Protein AF-A0A383WHG6-F1 (afdb_monomer_lite)

Structure (mmCIF, N/CA/C/O backbone):
data_AF-A0A383WHG6-F1
#
_entry.id   AF-A0A383WHG6-F1
#
loop_
_atom_site.group_PDB
_atom_site.id
_atom_site.type_symbol
_atom_site.label_atom_id
_atom_site.label_alt_id
_atom_site.label_comp_id
_atom_site.label_asym_id
_atom_site.label_entity_id
_atom_site.label_seq_id
_atom_site.pdbx_PDB_ins_code
_atom_site.Cartn_x
_atom_site.Cartn_y
_atom_site.Cartn_z
_atom_site.occupancy
_atom_site.B_iso_or_equiv
_atom_site.auth_seq_id
_atom_site.auth_comp_id
_atom_site.auth_asym_id
_atom_site.auth_atom_id
_atom_site.pdbx_PDB_model_num
ATOM 1 N N . MET A 1 1 ? 22.864 -18.211 -30.553 1.00 40.81 1 MET A N 1
ATOM 2 C CA . MET A 1 1 ? 22.427 -16.823 -30.841 1.00 40.81 1 MET A CA 1
ATOM 3 C C . MET A 1 1 ? 20.939 -16.718 -30.510 1.00 40.81 1 MET A C 1
ATOM 5 O O . MET A 1 1 ? 20.230 -17.619 -30.922 1.00 40.81 1 MET A O 1
ATOM 9 N N . GLY A 1 2 ? 20.463 -15.716 -29.747 1.00 45.69 2 GLY A N 1
ATOM 10 C CA . GLY A 1 2 ? 19.002 -15.517 -29.584 1.00 45.69 2 GLY A CA 1
ATOM 11 C C . GLY A 1 2 ? 18.430 -15.001 -28.248 1.00 45.69 2 GLY A C 1
ATOM 12 O O . GLY A 1 2 ? 17.308 -15.367 -27.928 1.00 45.69 2 GLY A O 1
ATOM 13 N N . LYS A 1 3 ? 19.133 -14.184 -27.441 1.00 42.97 3 LYS A N 1
ATOM 14 C CA . LYS A 1 3 ? 18.565 -13.632 -26.176 1.00 42.97 3 LYS A CA 1
ATOM 15 C C . LYS A 1 3 ? 18.705 -12.110 -25.971 1.00 42.97 3 LYS A C 1
ATOM 17 O O . LYS A 1 3 ? 18.475 -11.627 -24.871 1.00 42.97 3 LYS A O 1
ATOM 22 N N . ARG A 1 4 ? 19.066 -11.327 -26.998 1.00 44.50 4 ARG A N 1
ATOM 23 C CA . ARG A 1 4 ? 19.271 -9.859 -26.868 1.00 44.50 4 ARG A CA 1
ATOM 24 C C . ARG A 1 4 ? 18.114 -8.987 -27.389 1.00 44.50 4 ARG A C 1
ATOM 26 O O . ARG A 1 4 ? 18.193 -7.770 -27.307 1.00 44.50 4 ARG A O 1
ATOM 33 N N . THR A 1 5 ? 17.038 -9.577 -27.905 1.00 51.50 5 THR A N 1
ATOM 34 C CA . THR A 1 5 ? 16.023 -8.861 -28.700 1.00 51.50 5 THR A CA 1
ATOM 35 C C . THR A 1 5 ? 14.920 -8.176 -27.884 1.00 51.50 5 THR A C 1
ATOM 37 O O . THR A 1 5 ? 14.501 -7.086 -28.256 1.00 51.50 5 THR A O 1
ATOM 40 N N . ALA A 1 6 ? 14.489 -8.729 -26.745 1.00 44.78 6 ALA A N 1
ATOM 41 C CA . ALA A 1 6 ? 13.372 -8.158 -25.976 1.00 44.78 6 ALA A CA 1
ATOM 42 C C . ALA A 1 6 ? 13.749 -6.882 -25.194 1.00 44.78 6 ALA A C 1
ATOM 44 O O . ALA A 1 6 ? 12.987 -5.919 -25.173 1.00 44.78 6 ALA A O 1
ATOM 45 N N . ALA A 1 7 ? 14.948 -6.839 -24.600 1.00 43.38 7 ALA A N 1
ATOM 46 C CA . ALA A 1 7 ? 15.443 -5.659 -23.882 1.00 43.38 7 ALA A CA 1
ATOM 47 C C . ALA A 1 7 ? 15.730 -4.486 -24.835 1.00 43.38 7 ALA A C 1
ATOM 49 O O . ALA A 1 7 ? 15.411 -3.342 -24.523 1.00 43.38 7 ALA A O 1
ATOM 50 N N . ALA A 1 8 ? 16.254 -4.781 -26.031 1.00 43.09 8 ALA A N 1
ATOM 51 C CA . ALA A 1 8 ? 16.476 -3.786 -27.074 1.00 43.09 8 ALA A CA 1
ATOM 52 C C . ALA A 1 8 ? 15.153 -3.219 -27.614 1.00 43.09 8 ALA A C 1
ATOM 54 O O . ALA A 1 8 ? 15.033 -2.012 -27.777 1.00 43.09 8 ALA A O 1
ATOM 55 N N . GLN A 1 9 ? 14.129 -4.056 -27.817 1.00 39.47 9 GLN A N 1
ATOM 56 C CA . GLN A 1 9 ? 12.807 -3.586 -28.247 1.00 39.47 9 GLN A CA 1
ATOM 57 C C . GLN A 1 9 ? 12.115 -2.722 -27.185 1.00 39.47 9 GLN A C 1
ATOM 59 O O . GLN A 1 9 ? 11.528 -1.698 -27.523 1.00 39.47 9 GLN A O 1
ATOM 64 N N . PHE A 1 10 ? 12.231 -3.070 -25.900 1.00 40.81 10 PHE A N 1
ATOM 65 C CA . PHE A 1 10 ? 11.657 -2.266 -24.816 1.00 40.81 10 PHE A CA 1
ATOM 66 C C . PHE A 1 10 ? 12.376 -0.920 -24.639 1.00 40.81 10 PHE A C 1
ATOM 68 O O . PHE A 1 10 ? 11.731 0.096 -24.374 1.00 40.81 10 PHE A O 1
ATOM 75 N N . ALA A 1 11 ? 13.699 -0.900 -24.830 1.00 44.88 11 ALA A N 1
ATOM 76 C CA . ALA A 1 11 ? 14.494 0.324 -24.847 1.00 44.88 11 ALA A CA 1
ATOM 77 C C . ALA A 1 11 ? 14.122 1.218 -26.040 1.00 44.88 11 ALA A C 1
ATOM 79 O O . ALA A 1 11 ? 13.907 2.410 -25.857 1.00 44.88 11 ALA A O 1
ATOM 80 N N . VAL A 1 12 ? 13.943 0.639 -27.232 1.00 44.47 12 VAL A N 1
ATOM 81 C CA . VAL A 1 12 ? 13.528 1.365 -28.444 1.00 44.47 12 VAL A CA 1
ATOM 82 C C . VAL A 1 12 ? 12.123 1.955 -28.298 1.00 44.47 12 VAL A C 1
ATOM 84 O O . VAL A 1 12 ? 11.916 3.106 -28.666 1.00 44.47 12 VAL A O 1
ATOM 87 N N . ILE A 1 13 ? 11.170 1.228 -27.704 1.00 45.03 13 ILE A N 1
ATOM 88 C CA . ILE A 1 13 ? 9.804 1.730 -27.469 1.00 45.03 13 ILE A CA 1
ATOM 89 C C . ILE A 1 13 ? 9.800 2.853 -26.418 1.00 45.03 13 ILE A C 1
ATOM 91 O O . ILE A 1 13 ? 9.160 3.883 -26.627 1.00 45.03 13 ILE A O 1
ATOM 95 N N . LYS A 1 14 ? 10.553 2.711 -25.318 1.00 47.94 14 LYS A N 1
ATOM 96 C CA . LYS A 1 14 ? 10.709 3.782 -24.314 1.00 47.94 14 LYS A CA 1
ATOM 97 C C . LYS A 1 14 ? 11.406 5.022 -24.876 1.00 47.94 14 LYS A C 1
ATOM 99 O O . LYS A 1 14 ? 11.038 6.135 -24.497 1.00 47.94 14 LYS A O 1
ATOM 104 N N . GLU A 1 15 ? 12.386 4.835 -25.754 1.00 43.31 15 GLU A N 1
ATOM 105 C CA . GLU A 1 15 ? 13.123 5.913 -26.413 1.00 43.31 15 GLU A CA 1
ATOM 106 C C . GLU A 1 15 ? 12.245 6.634 -27.443 1.00 43.31 15 GLU A C 1
ATOM 108 O O . GLU A 1 15 ? 12.209 7.859 -27.464 1.00 43.31 15 GLU A O 1
ATOM 113 N N . LEU A 1 16 ? 11.435 5.902 -28.215 1.00 42.53 16 LEU A N 1
ATOM 114 C CA . LEU A 1 16 ? 10.446 6.473 -29.136 1.00 42.53 16 LEU A CA 1
ATOM 115 C C . LEU A 1 16 ? 9.391 7.312 -28.408 1.00 42.53 16 LEU A C 1
ATOM 117 O O . LEU A 1 16 ? 9.076 8.414 -28.852 1.00 42.53 16 LEU A O 1
ATOM 121 N N . VAL A 1 17 ? 8.887 6.835 -27.267 1.00 46.72 17 VAL A N 1
ATOM 122 C CA . VAL A 1 17 ? 7.906 7.571 -26.452 1.00 46.72 17 VAL A CA 1
ATOM 123 C C . VAL A 1 17 ? 8.539 8.806 -25.806 1.00 46.72 17 VAL A C 1
ATOM 125 O O . VAL A 1 17 ? 7.962 9.890 -25.863 1.00 46.72 17 VAL A O 1
ATOM 128 N N . ASN A 1 18 ? 9.756 8.697 -25.265 1.00 45.38 18 ASN A N 1
ATOM 129 C CA . ASN A 1 18 ? 10.463 9.854 -24.709 1.00 45.38 18 ASN A CA 1
ATOM 130 C C . ASN A 1 18 ? 10.846 10.884 -25.779 1.00 45.38 18 ASN A C 1
ATOM 132 O O . ASN A 1 18 ? 10.703 12.082 -25.541 1.00 45.38 18 ASN A O 1
ATOM 136 N N . GLN A 1 19 ? 11.287 10.456 -26.964 1.00 44.56 19 GLN A N 1
ATOM 137 C CA . GLN A 1 19 ? 11.577 11.360 -28.080 1.00 44.56 19 GLN A CA 1
ATOM 138 C C . GLN A 1 19 ? 10.321 12.031 -28.629 1.00 44.56 19 GLN A C 1
ATOM 140 O O . GLN A 1 19 ? 10.398 13.172 -29.085 1.00 44.56 19 GLN A O 1
ATOM 145 N N . HIS A 1 20 ? 9.174 11.352 -28.595 1.00 40.75 20 HIS A N 1
ATOM 146 C CA . HIS A 1 20 ? 7.897 11.942 -28.983 1.00 40.75 20 HIS A CA 1
ATOM 147 C C . HIS A 1 20 ? 7.463 13.020 -27.979 1.00 40.75 20 HIS A C 1
ATOM 149 O O . HIS A 1 20 ? 7.140 14.134 -28.381 1.00 40.75 20 HIS A O 1
ATOM 155 N N . LEU A 1 21 ? 7.580 12.743 -26.676 1.00 43.41 21 LEU A N 1
ATOM 156 C CA . LEU A 1 21 ? 7.263 13.698 -25.610 1.00 43.41 21 LEU A CA 1
ATOM 157 C C . LEU A 1 21 ? 8.209 14.909 -25.600 1.00 43.41 21 LEU A C 1
ATOM 159 O O . LEU A 1 21 ? 7.750 16.038 -25.452 1.00 43.41 21 LEU A O 1
ATOM 163 N N . ARG A 1 22 ? 9.514 14.710 -25.834 1.00 49.56 22 ARG A N 1
ATOM 164 C CA . ARG A 1 22 ? 10.476 15.820 -25.958 1.00 49.56 22 ARG A CA 1
ATOM 165 C C . ARG A 1 22 ? 10.215 16.677 -27.192 1.00 49.56 22 ARG A C 1
ATOM 167 O O . ARG A 1 22 ? 10.283 17.894 -27.090 1.00 49.56 22 ARG A O 1
ATOM 174 N N . ARG A 1 23 ? 9.865 16.072 -28.335 1.00 45.44 23 ARG A N 1
ATOM 175 C CA . ARG A 1 23 ? 9.505 16.823 -29.550 1.00 45.44 23 ARG A CA 1
ATOM 176 C C . ARG A 1 23 ? 8.246 17.668 -29.368 1.00 45.44 23 ARG A C 1
ATOM 178 O O . ARG A 1 23 ? 8.190 18.753 -29.929 1.00 45.44 23 ARG A O 1
ATOM 185 N N . ILE A 1 24 ? 7.274 17.206 -28.583 1.00 44.03 24 ILE A N 1
ATOM 186 C CA . ILE A 1 24 ? 6.066 17.978 -28.258 1.00 44.03 24 ILE A CA 1
ATOM 187 C C . ILE A 1 24 ? 6.426 19.181 -27.375 1.00 44.03 24 ILE A C 1
ATOM 189 O O . ILE A 1 24 ? 6.094 20.309 -27.719 1.00 44.03 24 ILE A O 1
ATOM 193 N N . VAL A 1 25 ? 7.221 18.968 -26.322 1.00 43.03 25 VAL A N 1
ATOM 194 C CA . VAL A 1 25 ? 7.682 20.049 -25.431 1.00 43.03 25 VAL A CA 1
ATOM 195 C C . VAL A 1 25 ? 8.540 21.088 -26.169 1.00 43.03 25 VAL A C 1
ATOM 197 O O . VAL A 1 25 ? 8.396 22.282 -25.924 1.00 43.03 25 VAL A O 1
ATOM 200 N N . GLN A 1 26 ? 9.405 20.663 -27.096 1.00 39.78 26 GLN A N 1
ATOM 201 C CA . GLN A 1 26 ? 10.244 21.573 -27.887 1.00 39.78 26 GLN A CA 1
ATOM 202 C C . GLN A 1 26 ? 9.412 22.409 -28.876 1.00 39.78 26 GLN A C 1
ATOM 204 O O . GLN A 1 26 ? 9.647 23.604 -29.030 1.00 39.78 26 GLN A O 1
ATOM 209 N N . ARG A 1 27 ? 8.401 21.793 -29.507 1.00 37.38 27 ARG A N 1
ATOM 210 C CA . ARG A 1 27 ? 7.524 22.446 -30.491 1.00 37.38 27 ARG A CA 1
ATOM 211 C C . ARG A 1 27 ? 6.602 23.487 -29.851 1.00 37.38 27 ARG A C 1
ATOM 213 O O . ARG A 1 27 ? 6.320 24.507 -30.472 1.00 37.38 27 ARG A O 1
ATOM 220 N N . ASP A 1 28 ? 6.192 23.261 -28.605 1.00 41.78 28 ASP A N 1
ATOM 221 C CA . ASP A 1 28 ? 5.390 24.214 -27.830 1.00 41.78 28 ASP A CA 1
ATOM 222 C C . ASP A 1 28 ? 6.233 25.365 -27.253 1.00 41.78 28 ASP A C 1
ATOM 224 O O . ASP A 1 28 ? 5.714 26.457 -27.027 1.00 41.78 28 ASP A O 1
ATOM 228 N N . PHE A 1 29 ? 7.541 25.156 -27.064 1.00 40.19 29 PHE A N 1
ATOM 229 C CA . PHE A 1 29 ? 8.465 26.212 -26.645 1.00 40.19 29 PHE A CA 1
ATOM 230 C C . PHE A 1 29 ? 8.834 27.153 -27.806 1.00 40.19 29 PHE A C 1
ATOM 232 O O . PHE A 1 29 ? 8.897 28.363 -27.615 1.00 40.19 29 PHE A O 1
ATOM 239 N N . GLU A 1 30 ? 9.006 26.625 -29.023 1.00 40.38 30 GLU A N 1
ATOM 240 C CA . GLU A 1 30 ? 9.320 27.429 -30.219 1.00 40.38 30 GLU A CA 1
ATOM 241 C C . GLU A 1 30 ? 8.094 28.168 -30.789 1.00 40.38 30 GLU A C 1
ATOM 243 O O . GLU A 1 30 ? 8.227 29.277 -31.302 1.00 40.38 30 GLU A O 1
ATOM 248 N N . ASN A 1 31 ? 6.883 27.622 -30.624 1.00 40.62 31 ASN A N 1
ATOM 249 C CA . ASN A 1 31 ? 5.639 28.296 -31.025 1.00 40.62 31 ASN A CA 1
ATOM 250 C C . ASN A 1 31 ? 5.108 29.299 -29.979 1.00 40.62 31 ASN A C 1
ATOM 252 O O . ASN A 1 31 ? 4.118 29.984 -30.236 1.00 40.62 31 ASN A O 1
ATOM 256 N N . GLY A 1 32 ? 5.745 29.399 -28.806 1.00 38.28 32 GLY A N 1
ATOM 257 C CA . GLY A 1 32 ? 5.334 30.279 -27.706 1.00 38.28 32 GLY A CA 1
ATOM 258 C C . GLY A 1 32 ? 5.852 31.720 -27.791 1.00 38.28 32 GLY A C 1
ATOM 259 O O . GLY A 1 32 ? 5.429 32.563 -27.002 1.00 38.28 32 GLY A O 1
ATOM 260 N N . THR A 1 33 ? 6.734 32.035 -28.744 1.00 42.12 33 THR A N 1
ATOM 261 C CA . THR A 1 33 ? 7.223 33.402 -28.981 1.00 42.12 33 THR A CA 1
ATOM 262 C C . THR A 1 33 ? 6.978 33.847 -30.416 1.00 42.12 33 THR A C 1
ATOM 264 O O . THR A 1 33 ? 7.913 34.072 -31.173 1.00 42.12 33 THR A O 1
ATOM 267 N N . SER A 1 34 ? 5.719 34.030 -30.805 1.00 35.94 34 SER A N 1
ATOM 268 C CA . SER A 1 34 ? 5.382 35.166 -31.667 1.00 35.94 34 SER A CA 1
ATOM 269 C C . SER A 1 34 ? 3.912 35.531 -31.512 1.00 35.94 34 SER A C 1
ATOM 271 O O . SER A 1 34 ? 3.010 34.698 -31.554 1.00 35.94 34 SER A O 1
ATOM 273 N N . SER A 1 35 ? 3.708 36.808 -31.235 1.00 43.09 35 SER A N 1
ATOM 274 C CA . SER A 1 35 ? 2.427 37.457 -31.050 1.00 43.09 35 SER A CA 1
ATOM 275 C C . SER A 1 35 ? 1.563 37.387 -32.307 1.00 43.09 35 SER A C 1
ATOM 277 O O . SER A 1 35 ? 2.027 37.711 -33.394 1.00 43.09 35 SER A O 1
ATOM 279 N N . GLY A 1 36 ? 0.266 37.168 -32.098 1.00 41.19 36 GLY A N 1
ATOM 280 C CA . GLY A 1 36 ? -0.756 37.943 -32.793 1.00 41.19 36 GLY A CA 1
ATOM 281 C C . GLY A 1 36 ? -1.418 37.318 -34.023 1.00 41.19 36 GLY A C 1
ATOM 282 O O . GLY A 1 36 ? -0.777 36.998 -35.013 1.00 41.19 36 GLY A O 1
ATOM 283 N N . ALA A 1 37 ? -2.751 37.368 -33.954 1.00 37.72 37 ALA A N 1
ATOM 284 C CA . ALA A 1 37 ? -3.699 37.572 -35.049 1.00 37.72 37 ALA A CA 1
ATOM 285 C C . ALA A 1 37 ? -4.325 36.342 -35.749 1.00 37.72 37 ALA A C 1
ATOM 287 O O . ALA A 1 37 ? -3.750 35.709 -36.625 1.00 37.72 37 ALA A O 1
ATOM 288 N N . SER A 1 38 ? -5.622 36.198 -35.439 1.00 36.28 38 SER A N 1
ATOM 289 C CA . SER A 1 38 ? -6.735 36.054 -36.393 1.00 36.28 38 SER A CA 1
ATOM 290 C C . SER A 1 38 ? -7.200 34.659 -36.835 1.00 36.28 38 SER A C 1
ATOM 292 O O . SER A 1 38 ? -6.623 34.024 -37.703 1.00 36.28 38 SER A O 1
ATOM 294 N N . SER A 1 39 ? -8.388 34.335 -36.310 1.00 38.62 39 SER A N 1
ATOM 295 C CA . SER A 1 39 ? -9.611 33.915 -37.019 1.00 38.62 39 SER A CA 1
ATOM 296 C C . SER A 1 39 ? -9.683 32.592 -37.800 1.00 38.62 39 SER A C 1
ATOM 298 O O . SER A 1 39 ? -8.910 32.321 -38.709 1.00 38.62 39 SER A O 1
ATOM 300 N N . SER A 1 40 ? -10.818 31.922 -37.543 1.00 32.03 40 SER A N 1
ATOM 301 C CA . SER A 1 40 ? -11.628 31.076 -38.442 1.00 32.03 40 SER A CA 1
ATOM 302 C C . SER A 1 40 ? -11.584 29.553 -38.233 1.00 32.03 40 SER A C 1
ATOM 304 O O . SER A 1 40 ? -10.619 28.873 -38.552 1.00 32.03 40 SER A O 1
ATOM 306 N N . SER A 1 41 ? -12.725 29.057 -37.736 1.00 42.78 41 SER A N 1
ATOM 307 C CA . SER A 1 41 ? -13.494 27.879 -38.170 1.00 42.78 41 SER A CA 1
ATOM 308 C C . SER A 1 41 ? -12.748 26.648 -38.705 1.00 42.78 41 SER A C 1
ATOM 310 O O . SER A 1 41 ? -12.285 26.675 -39.836 1.00 42.78 41 SER A O 1
ATOM 312 N N . ASN A 1 42 ? -12.822 25.507 -38.007 1.00 34.50 42 ASN A N 1
ATOM 313 C CA . ASN A 1 42 ? -13.612 24.345 -38.454 1.00 34.50 42 ASN A CA 1
ATOM 314 C C . ASN A 1 42 ? -13.600 23.203 -37.420 1.00 34.50 42 ASN A C 1
ATOM 316 O O . ASN A 1 42 ? -12.746 23.117 -36.545 1.00 34.50 42 ASN A O 1
ATOM 320 N N . SER A 1 43 ? -14.591 22.335 -37.558 1.00 50.34 43 SER A N 1
ATOM 321 C CA . SER A 1 43 ? -14.893 21.135 -36.778 1.00 50.34 43 SER A CA 1
ATOM 322 C C . SER A 1 43 ? -13.747 20.112 -36.721 1.00 50.34 43 SER A C 1
ATOM 324 O O . SER A 1 43 ? -13.207 19.730 -37.755 1.00 50.34 43 SER A O 1
ATOM 326 N N . GLN A 1 44 ? -13.430 19.591 -35.527 1.00 37.97 44 GLN A N 1
ATOM 327 C CA . GLN A 1 44 ? -12.661 18.351 -35.380 1.00 37.97 44 GLN A CA 1
ATOM 328 C C . GLN A 1 44 ? -12.926 17.653 -34.039 1.00 37.97 44 GLN A C 1
ATOM 330 O O . GLN A 1 44 ? -13.104 18.278 -32.996 1.00 37.97 44 GLN A O 1
ATOM 335 N N . GLN A 1 45 ? -13.005 16.328 -34.140 1.00 43.25 45 GLN A N 1
ATOM 336 C CA . GLN A 1 45 ? -13.287 15.346 -33.101 1.00 43.25 45 GLN A CA 1
ATOM 337 C C . GLN A 1 45 ? -12.544 15.627 -31.791 1.00 43.25 45 GLN A C 1
ATOM 339 O O . GLN A 1 45 ? -11.330 15.819 -31.772 1.00 43.25 45 GLN A O 1
ATOM 344 N N . GLN A 1 46 ? -13.293 15.581 -30.689 1.00 40.69 46 GLN A N 1
ATOM 345 C CA . GLN A 1 46 ? -12.777 15.692 -29.330 1.00 40.69 46 GLN A CA 1
ATOM 346 C C . GLN A 1 46 ? -11.905 14.469 -29.007 1.00 40.69 46 GLN A C 1
ATOM 348 O O . GLN A 1 46 ? -12.389 13.442 -28.533 1.00 40.69 46 GLN A O 1
ATOM 353 N N . GLN A 1 47 ? -10.603 14.576 -29.274 1.00 45.94 47 GLN A N 1
ATOM 354 C CA . GLN A 1 47 ? -9.609 13.801 -28.541 1.00 45.94 47 GLN A CA 1
ATOM 355 C C . GLN A 1 47 ? -9.693 14.224 -27.065 1.00 45.94 47 GLN A C 1
ATOM 357 O O . GLN A 1 47 ? -9.765 15.427 -26.801 1.00 45.94 47 GLN A O 1
ATOM 362 N N . PRO A 1 48 ? -9.684 13.292 -26.094 1.00 47.69 48 PRO A N 1
ATOM 363 C CA . PRO A 1 48 ? -9.524 13.650 -24.690 1.00 47.69 48 PRO A CA 1
ATOM 364 C C . PRO A 1 48 ? -8.260 14.499 -24.558 1.00 47.69 48 PRO A C 1
ATOM 366 O O . PRO A 1 48 ? -7.166 14.052 -24.906 1.00 47.69 48 PRO A O 1
ATOM 369 N N . SER A 1 49 ? -8.422 15.753 -24.141 1.00 56.72 49 SER A N 1
ATOM 370 C CA . SER A 1 49 ? -7.353 16.744 -24.166 1.00 56.72 49 SER A CA 1
ATOM 371 C C . SER A 1 49 ? -6.155 16.241 -23.365 1.00 56.72 49 SER A C 1
ATOM 373 O O . SER A 1 49 ? -6.292 15.895 -22.193 1.00 56.72 49 SER A O 1
ATOM 375 N N . VAL A 1 50 ? -4.968 16.260 -23.974 1.00 55.47 50 VAL A N 1
ATOM 376 C CA . VAL A 1 50 ? -3.660 15.923 -23.368 1.00 55.47 50 VAL A CA 1
ATOM 377 C C . VAL A 1 50 ? -3.483 16.545 -21.968 1.00 55.47 50 VAL A C 1
ATOM 379 O O . VAL A 1 50 ? -2.896 15.948 -21.067 1.00 55.47 50 VAL A O 1
ATOM 382 N N . TRP A 1 51 ? -4.090 17.713 -21.747 1.00 52.78 51 TRP A N 1
ATOM 383 C CA . TRP A 1 51 ? -4.194 18.401 -20.459 1.00 52.78 51 TRP A CA 1
ATOM 384 C C . TRP A 1 51 ? -4.839 17.589 -19.324 1.00 52.78 51 TRP A C 1
ATOM 386 O O . TRP A 1 51 ? -4.375 17.638 -18.183 1.00 52.78 51 TRP A O 1
ATOM 396 N N . GLN A 1 52 ? -5.897 16.833 -19.612 1.00 61.91 52 GLN A N 1
ATOM 397 C CA . GLN A 1 52 ? -6.620 16.036 -18.621 1.00 61.91 52 GLN A CA 1
ATOM 398 C C . GLN A 1 52 ? -5.793 14.819 -18.193 1.00 61.91 52 GLN A C 1
ATOM 400 O O . GLN A 1 52 ? -5.691 14.523 -17.002 1.00 61.91 52 GLN A O 1
ATOM 405 N N . GLN A 1 53 ? -5.108 14.190 -19.152 1.00 60.03 53 GLN A N 1
ATOM 406 C CA . GLN A 1 53 ? -4.176 13.096 -18.889 1.00 60.03 53 GLN A CA 1
ATOM 407 C C . GLN A 1 53 ? -2.970 13.577 -18.065 1.00 60.03 53 GLN A C 1
ATOM 409 O O . GLN A 1 53 ? -2.551 12.904 -17.124 1.00 60.03 53 GLN A O 1
ATOM 414 N N . GLN A 1 54 ? -2.459 14.784 -18.337 1.00 63.97 54 GLN A N 1
ATOM 415 C CA . GLN A 1 54 ? -1.360 15.380 -17.572 1.00 63.97 54 GLN A CA 1
ATOM 416 C C . GLN A 1 54 ? -1.763 15.751 -16.133 1.00 63.97 54 GLN A C 1
ATOM 418 O O . GLN A 1 54 ? -0.971 15.576 -15.204 1.00 63.97 54 GLN A O 1
ATOM 423 N N . GLN A 1 55 ? -2.987 16.241 -15.903 1.00 65.25 55 GLN A N 1
ATOM 424 C CA . GLN A 1 55 ? -3.484 16.456 -14.539 1.00 65.25 55 GLN A CA 1
ATOM 425 C C . GLN A 1 55 ? -3.691 15.141 -13.779 1.00 65.25 55 GLN A C 1
ATOM 427 O O . GLN A 1 55 ? -3.308 15.066 -12.611 1.00 65.25 55 GLN A O 1
ATOM 432 N N . GLN A 1 56 ? -4.224 14.104 -14.427 1.00 61.41 56 GLN A N 1
ATOM 433 C CA . GLN A 1 56 ? -4.393 12.784 -13.810 1.00 61.41 56 GLN A CA 1
ATOM 434 C C . GLN A 1 56 ? -3.050 12.133 -13.460 1.00 61.41 56 GLN A C 1
ATOM 436 O O . GLN A 1 56 ? -2.908 11.588 -12.367 1.00 61.41 56 GLN A O 1
ATOM 441 N N . GLN A 1 57 ? -2.035 12.274 -14.319 1.00 56.75 57 GLN A N 1
ATOM 442 C CA . GLN A 1 57 ? -0.675 11.823 -14.017 1.00 56.75 57 GLN A CA 1
ATOM 443 C C . GLN A 1 57 ? -0.085 12.556 -12.802 1.00 56.75 57 GLN A C 1
ATOM 445 O O . GLN A 1 57 ? 0.500 11.925 -11.928 1.00 56.75 57 GLN A O 1
ATOM 450 N N . ARG A 1 58 ? -0.300 13.873 -12.673 1.00 59.16 58 ARG A N 1
ATOM 451 C CA . ARG A 1 58 ? 0.143 14.619 -11.480 1.00 59.16 58 ARG A CA 1
ATOM 452 C C . ARG A 1 58 ? -0.572 14.184 -10.204 1.00 59.16 58 ARG A C 1
ATOM 454 O O . ARG A 1 58 ? 0.061 14.141 -9.151 1.00 59.16 58 ARG A O 1
ATOM 461 N N . GLN A 1 59 ? -1.864 13.866 -10.273 1.00 55.38 59 GLN A N 1
ATOM 462 C CA . GLN A 1 59 ? -2.602 13.334 -9.122 1.00 55.38 59 GLN A CA 1
ATOM 463 C C . GLN A 1 59 ? -2.072 11.954 -8.716 1.00 55.38 59 GLN A C 1
ATOM 465 O O . GLN A 1 59 ? -1.805 11.734 -7.537 1.00 55.38 59 GLN A O 1
ATOM 470 N N . LEU A 1 60 ? -1.820 11.074 -9.691 1.00 54.75 60 LEU A N 1
ATOM 471 C CA . LEU A 1 60 ? -1.153 9.788 -9.487 1.00 54.75 60 LEU A CA 1
ATOM 472 C C . LEU A 1 60 ? 0.197 9.943 -8.793 1.00 54.75 60 LEU A C 1
ATOM 474 O O . LEU A 1 60 ? 0.437 9.297 -7.778 1.00 54.75 60 LEU A O 1
ATOM 478 N N . ASP A 1 61 ? 1.057 10.815 -9.313 1.00 49.22 61 ASP A N 1
ATOM 479 C CA . ASP A 1 61 ? 2.398 11.017 -8.773 1.00 49.22 61 ASP A CA 1
ATOM 480 C C . ASP A 1 61 ? 2.344 11.613 -7.359 1.00 49.22 61 ASP A C 1
ATOM 482 O O . ASP A 1 61 ? 3.118 11.210 -6.495 1.00 49.22 61 ASP A O 1
ATOM 486 N N . THR A 1 62 ? 1.398 12.517 -7.085 1.00 54.00 62 THR A N 1
ATOM 487 C CA . THR A 1 62 ? 1.233 13.151 -5.765 1.00 54.00 62 THR A CA 1
ATOM 488 C C . THR A 1 62 ? 0.711 12.163 -4.720 1.00 54.00 62 THR A C 1
ATOM 490 O O . THR A 1 62 ? 1.205 12.124 -3.595 1.00 54.00 62 THR A O 1
ATOM 493 N N . GLU A 1 63 ? -0.271 11.335 -5.078 1.00 51.53 63 GLU A N 1
ATOM 494 C CA . GLU A 1 63 ? -0.935 10.430 -4.136 1.00 51.53 63 GLU A CA 1
ATOM 495 C C . GLU A 1 63 ? -0.216 9.084 -3.988 1.00 51.53 63 GLU A C 1
ATOM 497 O O . GLU A 1 63 ? -0.223 8.491 -2.909 1.00 51.53 63 GLU A O 1
ATOM 502 N N . ALA A 1 64 ? 0.465 8.608 -5.032 1.00 52.03 64 ALA A N 1
ATOM 503 C CA . ALA A 1 64 ? 1.324 7.432 -4.943 1.00 52.03 64 ALA A CA 1
ATOM 504 C C . ALA A 1 64 ? 2.640 7.725 -4.217 1.00 52.03 64 ALA A C 1
ATOM 506 O O . ALA A 1 64 ? 3.141 6.852 -3.506 1.00 52.03 64 ALA A O 1
ATOM 507 N N . ALA A 1 65 ? 3.180 8.940 -4.370 1.00 52.16 65 ALA A N 1
ATOM 508 C CA . ALA A 1 65 ? 4.356 9.395 -3.633 1.00 52.16 65 ALA A CA 1
ATOM 509 C C . ALA A 1 65 ? 4.026 9.912 -2.227 1.00 52.16 65 ALA A C 1
ATOM 511 O O . ALA A 1 65 ? 4.948 10.310 -1.510 1.00 52.16 65 ALA A O 1
ATOM 512 N N . ALA A 1 66 ? 2.750 9.900 -1.818 1.00 63.59 66 ALA A N 1
ATOM 513 C CA . ALA A 1 66 ? 2.374 10.245 -0.459 1.00 63.59 66 ALA A CA 1
ATOM 514 C C . ALA A 1 66 ? 3.138 9.333 0.514 1.00 63.59 66 ALA A C 1
ATOM 516 O O . ALA A 1 66 ? 3.052 8.099 0.483 1.00 63.59 66 ALA A O 1
ATOM 517 N N . VAL A 1 67 ? 3.961 9.964 1.348 1.00 67.44 67 VAL A N 1
ATOM 518 C CA . VAL A 1 67 ? 4.686 9.289 2.421 1.00 67.44 67 VAL A CA 1
ATOM 519 C C . VAL A 1 67 ? 3.631 8.753 3.388 1.00 67.44 67 VAL A C 1
ATOM 521 O O . VAL A 1 67 ? 2.680 9.481 3.688 1.00 67.44 67 VAL A O 1
ATOM 524 N N . PRO A 1 68 ? 3.745 7.490 3.844 1.00 70.94 68 PRO A N 1
ATOM 525 C CA . PRO A 1 68 ? 2.798 6.980 4.816 1.00 70.94 68 PRO A CA 1
ATOM 526 C C . PRO A 1 68 ? 2.820 7.907 6.038 1.00 70.94 68 PRO A C 1
ATOM 528 O O . PRO A 1 68 ? 3.904 8.330 6.454 1.00 70.94 68 PRO A O 1
ATOM 531 N N . PRO A 1 69 ? 1.650 8.265 6.583 1.00 79.62 69 PRO A N 1
ATOM 532 C CA . PRO A 1 69 ? 1.591 9.123 7.751 1.00 79.62 69 PRO A CA 1
ATOM 533 C C . PRO A 1 69 ? 2.407 8.502 8.887 1.00 79.62 69 PRO A C 1
ATOM 535 O O . PRO A 1 69 ? 2.319 7.300 9.125 1.00 79.62 69 PRO A O 1
ATOM 538 N N . ASP A 1 70 ? 3.211 9.322 9.564 1.00 87.00 70 ASP A N 1
ATOM 539 C CA . ASP A 1 70 ? 3.990 8.922 10.736 1.00 87.00 70 ASP A CA 1
ATOM 540 C C . ASP A 1 70 ? 3.204 9.304 11.999 1.00 87.00 70 ASP A C 1
ATOM 542 O O . ASP A 1 70 ? 3.267 10.462 12.431 1.00 87.00 70 ASP A O 1
ATOM 546 N N . PRO A 1 71 ? 2.413 8.378 12.573 1.00 84.38 71 PRO A N 1
ATOM 547 C CA . PRO A 1 71 ? 1.527 8.704 13.679 1.00 84.38 71 PRO A CA 1
ATOM 548 C C . PRO A 1 71 ? 2.303 9.064 14.953 1.00 84.38 71 PRO A C 1
ATOM 550 O O . PRO A 1 71 ? 1.768 9.772 15.805 1.00 84.38 71 PRO A O 1
ATOM 553 N N . GLU A 1 72 ? 3.576 8.670 15.087 1.00 87.62 72 GLU A N 1
ATOM 554 C CA . GLU A 1 72 ? 4.368 8.962 16.290 1.00 87.62 72 GLU A CA 1
ATOM 555 C C . GLU A 1 72 ? 4.655 10.457 16.453 1.00 87.62 72 GLU A C 1
ATOM 557 O O . GLU A 1 72 ? 4.754 10.956 17.577 1.00 87.62 72 GLU A O 1
ATOM 562 N N . LYS A 1 73 ? 4.701 11.191 15.337 1.00 89.12 73 LYS A N 1
ATOM 563 C CA . LYS A 1 73 ? 4.911 12.646 15.303 1.00 89.12 73 LYS A CA 1
ATOM 564 C C . LYS A 1 73 ? 3.612 13.451 15.354 1.00 89.12 73 LYS A C 1
ATOM 566 O O . LYS A 1 73 ? 3.655 14.679 15.388 1.00 89.12 73 LYS A O 1
ATOM 571 N N . MET A 1 74 ? 2.455 12.791 15.348 1.00 89.38 74 MET A N 1
ATOM 572 C CA . MET A 1 74 ? 1.161 13.465 15.313 1.00 89.38 74 MET A CA 1
ATOM 573 C C . MET A 1 74 ? 0.703 13.916 16.707 1.00 89.38 74 MET A C 1
ATOM 575 O O . MET A 1 74 ? 0.920 13.253 17.731 1.00 89.38 74 MET A O 1
ATOM 579 N N . SER A 1 75 ? 0.018 15.061 16.736 1.00 90.12 75 SER A N 1
ATOM 580 C CA . SER A 1 75 ? -0.760 15.498 17.896 1.00 90.12 75 SER A CA 1
ATOM 581 C C . SER A 1 75 ? -2.030 14.650 18.041 1.00 90.12 75 SER A C 1
ATOM 583 O O . SER A 1 75 ? -2.487 14.032 17.080 1.00 90.12 75 SER A O 1
ATOM 585 N N . ALA A 1 76 ? -2.656 14.649 19.222 1.00 87.56 76 ALA A N 1
ATOM 586 C CA . ALA A 1 76 ? -3.912 13.921 19.438 1.00 87.56 76 ALA A CA 1
ATOM 587 C C . ALA A 1 76 ? -5.033 14.362 18.473 1.00 87.56 76 ALA A C 1
ATOM 589 O O . ALA A 1 76 ? -5.820 13.535 18.020 1.00 87.56 76 ALA A O 1
ATOM 590 N N . HIS A 1 77 ? -5.081 15.650 18.117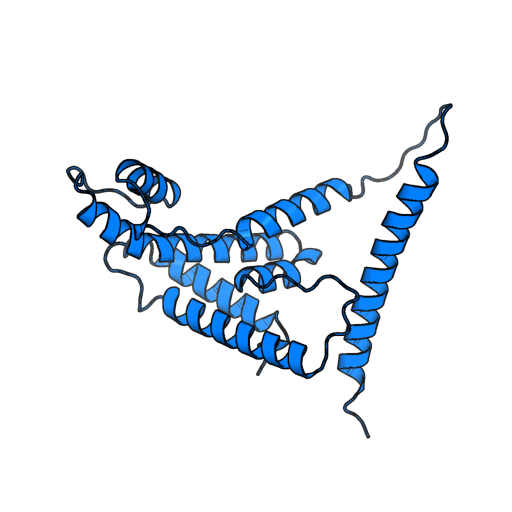 1.00 88.56 77 HIS A N 1
ATOM 591 C CA . HIS A 1 77 ? -6.005 16.163 17.104 1.00 88.56 77 HIS A CA 1
ATOM 592 C C . HIS A 1 77 ? -5.685 15.602 15.711 1.00 88.56 77 HIS A C 1
ATOM 594 O O . HIS A 1 77 ? -6.576 15.100 15.032 1.00 88.56 77 HIS A O 1
ATOM 600 N N . ALA A 1 78 ? -4.412 15.628 15.304 1.00 87.88 78 ALA A N 1
ATOM 601 C CA . ALA A 1 78 ? -3.985 15.090 14.013 1.00 87.88 78 ALA A CA 1
ATOM 602 C C . ALA A 1 78 ? -4.241 13.577 13.894 1.00 87.88 78 ALA A C 1
ATOM 604 O O . ALA A 1 78 ? -4.661 13.118 12.837 1.00 87.88 78 ALA A O 1
ATOM 605 N N . LEU A 1 79 ? -4.076 12.816 14.983 1.00 88.38 79 LEU A N 1
ATOM 606 C CA . LEU A 1 79 ? -4.417 11.390 15.022 1.00 88.38 79 LEU A CA 1
ATOM 607 C C . LEU A 1 79 ? -5.915 11.151 14.780 1.00 88.38 79 LEU A C 1
ATOM 609 O O . LEU A 1 79 ? -6.269 10.264 14.008 1.00 88.38 79 LEU A O 1
ATOM 613 N N . LYS A 1 80 ? -6.801 11.955 15.385 1.00 88.12 80 LYS A N 1
ATOM 614 C CA . LYS A 1 80 ? -8.255 11.849 15.160 1.00 88.12 80 LYS A CA 1
ATOM 615 C C . LYS A 1 80 ? -8.636 12.166 13.719 1.00 88.12 80 LYS A C 1
ATOM 617 O O . LYS A 1 80 ? -9.407 11.421 13.119 1.00 88.12 80 LYS A O 1
ATOM 622 N N . GLU A 1 81 ? -8.080 13.240 13.163 1.00 88.25 81 GLU A N 1
ATOM 623 C CA . GLU A 1 81 ? -8.329 13.619 11.770 1.00 88.25 81 GLU A CA 1
ATOM 624 C C . GLU A 1 81 ? -7.819 12.552 10.798 1.00 88.25 81 GLU A C 1
ATOM 626 O O . GLU A 1 81 ? -8.535 12.176 9.871 1.00 88.25 81 GLU A O 1
ATOM 631 N N . PHE A 1 82 ? -6.633 11.990 11.052 1.00 87.75 82 PHE A N 1
ATOM 632 C CA . PHE A 1 82 ? -6.106 10.879 10.268 1.00 87.75 82 PHE A CA 1
ATOM 633 C C . PHE A 1 82 ? -7.047 9.669 10.306 1.00 87.75 82 PHE A C 1
ATOM 635 O O . PHE A 1 82 ? -7.467 9.202 9.251 1.00 87.75 82 PHE A O 1
ATOM 642 N N . LEU A 1 83 ? -7.434 9.204 11.499 1.00 87.38 83 LEU A N 1
ATOM 643 C CA . LEU A 1 83 ? -8.343 8.064 11.682 1.00 87.38 83 LEU A CA 1
ATOM 644 C C . LEU A 1 83 ? -9.686 8.272 10.968 1.00 87.38 83 LEU A C 1
ATOM 646 O O . LEU A 1 83 ? -10.183 7.367 10.295 1.00 87.38 83 LEU A O 1
ATOM 650 N N . LYS A 1 84 ? -10.230 9.491 11.028 1.00 87.56 84 LYS A N 1
ATOM 651 C CA . LYS A 1 84 ? -11.441 9.881 10.299 1.00 87.56 84 LYS A CA 1
ATOM 652 C C . LYS A 1 84 ? -11.238 9.839 8.783 1.00 87.56 84 LYS A C 1
ATOM 654 O O . LYS A 1 84 ? -12.095 9.321 8.069 1.00 87.56 84 LYS A O 1
ATOM 659 N N . GLN A 1 85 ? -10.106 10.337 8.282 1.00 84.69 85 GLN A N 1
ATOM 660 C CA . GLN A 1 85 ? -9.771 10.320 6.855 1.00 84.69 85 GLN A CA 1
ATOM 661 C C . GLN A 1 85 ? -9.706 8.892 6.297 1.00 84.69 85 GLN A C 1
ATOM 663 O O . GLN A 1 85 ? -10.177 8.638 5.187 1.00 84.69 85 GLN A O 1
ATOM 668 N N . VAL A 1 86 ? -9.159 7.951 7.070 1.00 83.75 86 VAL A N 1
ATOM 669 C CA . VAL A 1 86 ? -9.082 6.530 6.688 1.00 83.75 86 VAL A CA 1
ATOM 670 C C . VAL A 1 86 ? -10.333 5.728 7.044 1.00 83.75 86 VAL A C 1
ATOM 672 O O . VAL A 1 86 ? -10.363 4.526 6.795 1.00 83.75 86 VAL A O 1
ATOM 675 N N . LYS A 1 87 ? -11.383 6.394 7.546 1.00 84.44 87 LYS A N 1
ATOM 676 C CA . LYS A 1 87 ? -12.680 5.805 7.916 1.00 84.44 87 LYS A CA 1
ATOM 677 C C . LYS A 1 87 ? -12.569 4.708 8.982 1.00 84.44 87 LYS A C 1
ATOM 679 O O . LYS A 1 87 ? -13.264 3.697 8.913 1.00 84.44 87 LYS A O 1
ATOM 684 N N . VAL A 1 88 ? -11.684 4.902 9.958 1.00 84.69 88 VAL A N 1
ATOM 685 C CA . VAL A 1 88 ? -11.622 4.059 11.155 1.00 84.69 88 VAL A CA 1
ATOM 686 C C . VAL A 1 88 ? -12.542 4.654 12.211 1.00 84.69 88 VAL A C 1
ATOM 688 O O . VAL A 1 88 ? -12.386 5.814 12.598 1.00 84.69 88 VAL A O 1
ATOM 691 N N . ASP A 1 89 ? -13.493 3.850 12.682 1.00 83.88 89 ASP A N 1
ATOM 692 C CA . ASP A 1 89 ? -14.373 4.243 13.775 1.00 83.88 89 ASP A CA 1
ATOM 693 C C . ASP A 1 89 ? -13.567 4.390 15.064 1.00 83.88 89 ASP A C 1
ATOM 695 O O . ASP A 1 89 ? -12.887 3.466 15.511 1.00 83.88 89 ASP A O 1
ATOM 699 N N . ILE A 1 90 ? -13.646 5.575 15.668 1.00 83.12 90 ILE A N 1
ATOM 700 C CA . ILE A 1 90 ? -13.016 5.861 16.954 1.00 83.12 90 ILE A CA 1
ATOM 701 C C . ILE A 1 90 ? -14.045 5.541 18.046 1.00 83.12 90 ILE A C 1
ATOM 703 O O . ILE A 1 90 ? -15.080 6.216 18.106 1.00 83.12 90 ILE A O 1
ATOM 707 N N . PRO A 1 91 ? -13.797 4.550 18.923 1.00 82.81 91 PRO A N 1
ATOM 708 C CA . PRO A 1 91 ? -14.696 4.236 20.024 1.00 82.81 91 PRO A CA 1
ATOM 709 C C . PRO A 1 91 ? -15.011 5.471 20.874 1.00 82.81 91 PRO A C 1
ATOM 711 O O . PRO A 1 91 ? -14.130 6.276 21.199 1.00 82.81 91 PRO A O 1
ATOM 714 N N . ARG A 1 92 ? -16.283 5.622 21.259 1.00 77.19 92 ARG A N 1
ATOM 715 C CA . ARG A 1 92 ? -16.717 6.723 22.128 1.00 77.19 92 ARG A CA 1
ATOM 716 C C . ARG A 1 92 ? -15.954 6.637 23.456 1.00 77.19 92 ARG A C 1
ATOM 718 O O . ARG A 1 92 ? -15.994 5.608 24.118 1.00 77.19 92 ARG A O 1
ATOM 725 N N . GLY A 1 93 ? -15.259 7.715 23.824 1.00 77.00 93 GLY A N 1
ATOM 726 C CA . GLY A 1 93 ? -14.442 7.794 25.045 1.00 77.00 93 GLY A CA 1
ATOM 727 C C . GLY A 1 93 ? -12.930 7.696 24.822 1.00 77.00 93 GLY A C 1
ATOM 728 O O . GLY A 1 93 ? -12.164 7.978 25.737 1.00 77.00 93 GLY A O 1
ATOM 729 N N . LEU A 1 94 ? -12.483 7.378 23.605 1.00 81.50 94 LEU A N 1
ATOM 730 C CA . LEU A 1 94 ? -11.064 7.265 23.275 1.00 81.50 94 LEU A CA 1
ATOM 731 C C . LEU A 1 94 ? -10.474 8.663 22.994 1.00 81.50 94 LEU A C 1
ATOM 733 O O . LEU A 1 94 ? -10.565 9.214 21.894 1.00 81.50 94 LEU A O 1
ATOM 737 N N . THR A 1 95 ? -9.940 9.291 24.043 1.00 81.50 95 THR A N 1
ATOM 738 C CA . THR A 1 95 ? -9.418 10.671 24.009 1.00 81.50 95 THR A CA 1
ATOM 739 C C . THR A 1 95 ? -7.922 10.763 24.288 1.00 81.50 95 THR A C 1
ATOM 741 O O . THR A 1 95 ? -7.313 11.768 23.916 1.00 81.50 95 THR A O 1
ATOM 744 N N . GLN A 1 96 ? -7.332 9.726 24.890 1.00 89.31 96 GLN A N 1
ATOM 745 C CA . GLN A 1 96 ? -5.908 9.678 25.205 1.00 89.31 96 GLN A CA 1
ATOM 746 C C . GLN A 1 96 ? -5.071 9.495 23.939 1.00 89.31 96 GLN A C 1
ATOM 748 O O . GLN A 1 96 ? -5.409 8.708 23.051 1.00 89.31 96 GLN A O 1
ATOM 753 N N . ARG A 1 97 ? -3.955 10.225 23.864 1.00 89.00 97 ARG A N 1
ATOM 754 C CA . ARG A 1 97 ? -3.078 10.239 22.690 1.00 89.00 97 ARG A CA 1
ATOM 755 C C . ARG A 1 97 ? -2.498 8.855 22.407 1.00 89.00 97 ARG A C 1
ATOM 757 O O . ARG A 1 97 ? -2.430 8.466 21.250 1.00 89.00 97 ARG A O 1
ATOM 764 N N . GLU A 1 98 ? -2.107 8.121 23.438 1.00 90.12 98 GLU A N 1
ATOM 765 C CA . GLU A 1 98 ? -1.453 6.814 23.344 1.00 90.12 98 GLU A CA 1
ATOM 766 C C . GLU A 1 98 ? -2.391 5.773 22.726 1.00 90.12 98 GLU A C 1
ATOM 768 O O . GLU A 1 98 ? -2.007 5.027 21.830 1.00 90.12 98 GLU A O 1
ATOM 773 N N . GLN A 1 99 ? -3.660 5.780 23.133 1.00 88.56 99 GLN A N 1
ATOM 774 C CA . GLN A 1 99 ? -4.674 4.891 22.571 1.00 88.56 99 GLN A CA 1
ATOM 775 C C . GLN A 1 99 ? -4.987 5.252 21.107 1.00 88.56 99 GLN A C 1
ATOM 777 O O . GLN A 1 99 ? -5.134 4.367 20.263 1.00 88.56 99 GLN A O 1
ATOM 782 N N . LEU A 1 100 ? -5.052 6.553 20.784 1.00 89.25 100 LEU A N 1
ATOM 783 C CA . LEU A 1 100 ? -5.210 7.030 19.404 1.00 89.25 100 LEU A CA 1
ATOM 784 C C . LEU A 1 100 ? -4.000 6.662 18.540 1.00 89.25 100 LEU A C 1
ATOM 786 O O . LEU A 1 100 ? -4.167 6.358 17.363 1.00 89.25 100 LEU A O 1
ATOM 790 N N . LEU A 1 101 ? -2.798 6.680 19.117 1.00 90.50 101 LEU A N 1
ATOM 791 C CA . LEU A 1 101 ? -1.556 6.318 18.446 1.00 90.50 101 LEU A CA 1
ATOM 792 C C . LEU A 1 101 ? -1.545 4.835 18.073 1.00 90.50 101 LEU A C 1
ATOM 794 O O . LEU A 1 101 ? -1.244 4.511 16.929 1.00 90.50 101 LEU A O 1
ATOM 798 N N . GLU A 1 102 ? -1.915 3.942 18.990 1.00 89.31 102 GLU A N 1
ATOM 799 C CA . GLU A 1 102 ? -1.996 2.504 18.700 1.00 89.31 102 GLU A CA 1
ATOM 800 C C . GLU A 1 102 ? -3.021 2.200 17.599 1.00 89.31 102 GLU A C 1
ATOM 802 O O . GLU A 1 102 ? -2.736 1.458 16.655 1.00 89.31 102 GLU A O 1
ATOM 807 N N . LEU A 1 103 ? -4.189 2.850 17.648 1.00 88.50 103 LEU A N 1
ATOM 808 C CA . LEU A 1 103 ? -5.187 2.722 16.588 1.00 88.50 103 LEU A CA 1
ATOM 809 C C . LEU A 1 103 ? -4.677 3.293 15.256 1.00 88.50 103 LEU A C 1
ATOM 811 O O . LEU A 1 103 ? -4.868 2.680 14.207 1.00 88.50 103 LEU A O 1
ATOM 815 N N . ALA A 1 104 ? -3.981 4.432 15.282 1.00 88.06 104 ALA A N 1
ATOM 816 C CA . ALA A 1 104 ? -3.402 5.045 14.092 1.00 88.06 104 ALA A CA 1
ATOM 817 C C . ALA A 1 104 ? -2.289 4.188 13.479 1.00 88.06 104 ALA A C 1
ATOM 819 O O . ALA A 1 104 ? -2.233 4.068 12.259 1.00 88.06 104 ALA A O 1
ATOM 820 N N . LYS A 1 105 ? -1.449 3.532 14.289 1.00 89.25 105 LYS A N 1
ATOM 821 C CA . LYS A 1 105 ? -0.431 2.581 13.813 1.00 89.25 105 LYS A CA 1
ATOM 822 C C . LYS A 1 105 ? -1.062 1.438 13.021 1.00 89.25 105 LYS A C 1
ATOM 824 O O . LYS A 1 105 ? -0.580 1.118 11.935 1.00 89.25 105 LYS A O 1
ATOM 829 N N . ALA A 1 106 ? -2.167 0.872 13.510 1.00 86.38 106 ALA A N 1
ATOM 830 C CA . ALA A 1 106 ? -2.937 -0.110 12.747 1.00 86.38 106 ALA A CA 1
ATOM 831 C C . ALA A 1 106 ? -3.525 0.516 11.469 1.00 86.38 106 ALA A C 1
ATOM 833 O O . ALA A 1 106 ? -3.418 -0.047 10.379 1.00 86.38 106 ALA A O 1
ATOM 834 N N . ALA A 1 107 ? -4.083 1.722 11.578 1.00 88.56 107 ALA A N 1
ATOM 835 C CA . ALA A 1 107 ? -4.737 2.424 10.481 1.00 88.56 107 ALA A CA 1
ATOM 836 C C . ALA A 1 107 ? -3.789 2.865 9.345 1.00 88.56 107 ALA A C 1
ATOM 838 O O . ALA A 1 107 ? -4.246 3.045 8.216 1.00 88.56 107 ALA A O 1
ATOM 839 N N . VAL A 1 108 ? -2.474 2.968 9.583 1.00 89.31 108 VAL A N 1
ATOM 840 C CA . VAL A 1 108 ? -1.471 3.156 8.514 1.00 89.31 108 VAL A CA 1
ATOM 841 C C . VAL A 1 108 ? -1.528 2.011 7.497 1.00 89.31 108 VAL A C 1
ATOM 843 O O . VAL A 1 108 ? -1.405 2.255 6.298 1.00 89.31 108 VAL A O 1
ATOM 846 N N . GLN A 1 109 ? -1.775 0.772 7.935 1.00 89.44 109 GLN A N 1
ATOM 847 C CA . GLN A 1 109 ? -1.907 -0.362 7.012 1.00 89.44 109 GLN A CA 1
ATOM 848 C C . GLN A 1 109 ? -3.167 -0.241 6.148 1.00 89.44 109 GLN A C 1
ATOM 850 O O . GLN A 1 109 ? -3.120 -0.507 4.949 1.00 89.44 109 GLN A O 1
ATOM 855 N N . LEU A 1 110 ? -4.277 0.230 6.728 1.00 89.12 110 LEU A N 1
ATOM 856 C CA . LEU A 1 110 ? -5.509 0.498 5.981 1.00 89.12 110 LEU A CA 1
ATOM 857 C C . LEU A 1 110 ? -5.331 1.646 4.980 1.00 89.12 110 LEU A C 1
ATOM 859 O O . LEU A 1 110 ? -5.800 1.563 3.845 1.00 89.12 110 LEU A O 1
ATOM 863 N N . TRP A 1 111 ? -4.622 2.705 5.378 1.00 90.31 111 TRP A N 1
ATOM 864 C CA . TRP A 1 111 ? -4.248 3.793 4.479 1.00 90.31 111 TRP A CA 1
ATOM 865 C C . TRP A 1 111 ? -3.454 3.268 3.277 1.00 90.31 111 TRP A C 1
ATOM 867 O O . TRP A 1 111 ? -3.766 3.595 2.130 1.00 90.31 111 TRP A O 1
ATOM 877 N N . GLU A 1 112 ? -2.472 2.401 3.530 1.00 89.12 112 GLU A N 1
ATOM 878 C CA . GLU A 1 112 ? -1.659 1.779 2.487 1.00 89.12 112 GLU A CA 1
ATOM 879 C C . GLU A 1 112 ? -2.516 0.893 1.567 1.00 89.12 112 GLU A C 1
ATOM 881 O O . GLU A 1 112 ? -2.380 0.977 0.346 1.00 89.12 112 GLU A O 1
ATOM 886 N N . ALA A 1 113 ? -3.457 0.122 2.121 1.00 90.50 113 ALA A N 1
ATOM 887 C CA . ALA A 1 113 ? -4.402 -0.688 1.352 1.00 90.50 113 ALA A CA 1
ATOM 888 C C . ALA A 1 113 ? -5.249 0.176 0.399 1.00 90.50 113 ALA A C 1
ATOM 890 O O . ALA A 1 113 ? -5.325 -0.097 -0.801 1.00 90.50 113 ALA A O 1
ATOM 891 N N . HIS A 1 114 ? -5.824 1.273 0.903 1.00 89.12 114 HIS A N 1
ATOM 892 C CA . HIS A 1 114 ? -6.583 2.226 0.089 1.00 89.12 114 HIS A CA 1
ATOM 893 C C . HIS A 1 114 ? -5.734 2.877 -1.005 1.00 89.12 114 HIS A C 1
ATOM 895 O O . HIS A 1 114 ? -6.223 3.075 -2.120 1.00 89.12 114 HIS A O 1
ATOM 901 N N . ARG A 1 115 ? -4.468 3.199 -0.717 1.00 89.31 115 ARG A N 1
ATOM 902 C CA . ARG A 1 115 ? -3.539 3.744 -1.713 1.00 89.31 115 ARG A CA 1
ATOM 903 C C . ARG A 1 115 ? -3.298 2.744 -2.845 1.00 89.31 115 ARG A C 1
ATOM 905 O O . ARG A 1 115 ? -3.425 3.115 -4.010 1.00 89.31 115 ARG A O 1
ATOM 912 N N . VAL A 1 116 ? -3.020 1.479 -2.519 1.00 90.31 116 VAL A N 1
ATOM 913 C CA . VAL A 1 116 ? -2.828 0.411 -3.517 1.00 90.31 116 VAL A CA 1
ATOM 914 C C . VAL A 1 116 ? -4.073 0.235 -4.387 1.00 90.31 116 VAL A C 1
ATOM 916 O O . VAL A 1 116 ? -3.964 0.204 -5.614 1.00 90.31 116 VAL A O 1
ATOM 919 N N . LEU A 1 117 ? -5.259 0.194 -3.776 1.00 89.00 117 LEU A N 1
ATOM 920 C CA . LEU A 1 117 ? -6.528 0.102 -4.504 1.00 89.00 117 LEU A CA 1
ATOM 921 C C . LEU A 1 117 ? -6.758 1.290 -5.436 1.00 89.00 117 LEU A C 1
ATOM 923 O O . LEU A 1 117 ? -7.256 1.120 -6.549 1.00 89.00 117 LEU A O 1
ATOM 927 N N . ARG A 1 118 ? -6.380 2.496 -5.006 1.00 85.69 118 ARG A N 1
ATOM 928 C CA . ARG A 1 118 ? -6.486 3.693 -5.838 1.00 85.69 118 ARG A CA 1
ATOM 929 C C . ARG A 1 118 ? -5.564 3.613 -7.051 1.00 85.69 118 ARG A C 1
ATOM 931 O O . ARG A 1 118 ? -6.033 3.855 -8.158 1.00 85.69 118 ARG A O 1
ATOM 938 N N . CYS A 1 119 ? -4.304 3.215 -6.865 1.00 84.56 119 CYS A N 1
ATOM 939 C CA . CYS A 1 119 ? -3.380 2.992 -7.978 1.00 84.56 119 CYS A CA 1
ATOM 940 C C . CYS A 1 119 ? -3.955 1.971 -8.973 1.00 84.56 119 CYS A C 1
ATOM 942 O O . CYS A 1 119 ? -4.037 2.255 -10.165 1.00 84.56 119 CYS A O 1
ATOM 944 N N . ALA A 1 120 ? -4.439 0.824 -8.491 1.00 86.75 120 ALA A N 1
ATOM 945 C CA . ALA A 1 120 ? -5.032 -0.197 -9.354 1.00 86.75 120 ALA A CA 1
ATOM 946 C C . ALA A 1 120 ? -6.262 0.309 -10.126 1.00 86.75 120 ALA A C 1
ATOM 948 O O . ALA A 1 120 ? -6.364 0.079 -11.330 1.00 86.75 120 ALA A O 1
ATOM 949 N N . ARG A 1 121 ? -7.162 1.053 -9.470 1.00 86.06 121 ARG A N 1
ATOM 950 C CA . ARG A 1 121 ? -8.340 1.645 -10.123 1.00 86.06 121 ARG A CA 1
ATOM 951 C C . ARG A 1 121 ? -7.951 2.581 -11.261 1.00 86.06 121 ARG A C 1
ATOM 953 O O . ARG A 1 121 ? -8.587 2.556 -12.308 1.00 86.06 121 ARG A O 1
ATOM 960 N N . ILE A 1 122 ? -6.912 3.387 -11.072 1.00 79.94 122 ILE A N 1
ATOM 961 C CA . ILE A 1 122 ? -6.464 4.317 -12.109 1.00 79.94 122 ILE A CA 1
ATOM 962 C C . ILE A 1 122 ? -5.900 3.555 -13.313 1.00 79.94 122 ILE A C 1
ATOM 964 O O . ILE A 1 122 ? -6.237 3.894 -14.444 1.00 79.94 122 ILE A O 1
ATOM 968 N N . GLY A 1 123 ? -5.128 2.485 -13.088 1.00 80.12 123 GLY A N 1
ATOM 969 C CA . GLY A 1 123 ? -4.662 1.609 -14.169 1.00 80.12 123 GLY A CA 1
ATOM 970 C C . GLY A 1 123 ? -5.808 0.953 -14.950 1.00 80.12 123 GLY A C 1
ATOM 971 O O . GLY A 1 123 ? -5.752 0.877 -16.172 1.00 80.12 123 GLY A O 1
ATOM 972 N N . GLN A 1 124 ? -6.886 0.560 -14.261 1.00 83.06 124 GLN A N 1
ATOM 973 C CA . GLN A 1 124 ? -8.091 0.004 -14.891 1.00 83.06 124 GLN A CA 1
ATOM 974 C C . GLN A 1 124 ? -8.878 1.046 -15.699 1.00 83.06 124 GLN A C 1
ATOM 976 O O . GLN A 1 124 ? -9.377 0.745 -16.779 1.00 83.06 124 GLN A O 1
ATOM 981 N N . GLN A 1 125 ? -9.006 2.270 -15.178 1.00 78.94 125 GLN A N 1
ATOM 982 C CA . GLN A 1 125 ? -9.719 3.363 -15.848 1.00 78.94 125 GLN A CA 1
ATOM 983 C C . GLN A 1 125 ? -8.942 3.918 -17.045 1.00 78.94 125 GLN A C 1
ATOM 985 O O . GLN A 1 125 ? -9.542 4.401 -18.005 1.00 78.94 125 GLN A O 1
ATOM 990 N N . HIS A 1 126 ? -7.612 3.841 -16.996 1.00 78.69 126 HIS A N 1
ATOM 991 C CA . HIS A 1 126 ? -6.720 4.401 -18.000 1.00 78.69 126 HIS A CA 1
ATOM 992 C C . HIS A 1 126 ? -5.655 3.369 -18.393 1.00 78.69 126 HIS A C 1
ATOM 994 O O . HIS A 1 126 ? -4.559 3.386 -17.829 1.00 78.69 126 HIS A O 1
ATOM 1000 N N . PRO A 1 127 ? -5.916 2.514 -19.401 1.00 82.19 127 PRO A N 1
ATOM 1001 C CA . PRO A 1 127 ? -4.982 1.461 -19.813 1.00 82.19 127 PRO A CA 1
ATOM 1002 C C . PRO A 1 127 ? -3.577 1.971 -20.175 1.00 82.19 127 PRO A C 1
ATOM 1004 O O . PRO A 1 127 ? -2.579 1.307 -19.918 1.00 82.19 127 PRO A O 1
ATOM 1007 N N . SER A 1 128 ? -3.460 3.198 -20.699 1.00 77.88 128 SER A N 1
ATOM 1008 C CA . SER A 1 128 ? -2.160 3.834 -20.970 1.00 77.88 128 SER A CA 1
ATOM 1009 C C . SER A 1 128 ? -1.315 4.082 -19.711 1.00 77.88 128 SER A C 1
ATOM 1011 O O . SER A 1 128 ? -0.108 4.287 -19.811 1.00 77.88 128 SER A O 1
ATOM 1013 N N . LEU A 1 129 ? -1.949 4.117 -18.536 1.00 77.50 129 LEU A N 1
ATOM 1014 C CA . LEU A 1 129 ? -1.335 4.377 -17.234 1.00 77.50 129 LEU A CA 1
ATOM 1015 C C . LEU A 1 129 ? -1.193 3.108 -16.389 1.00 77.50 129 LEU A C 1
ATOM 1017 O O . LEU A 1 129 ? -0.744 3.196 -15.252 1.00 77.50 129 LEU A O 1
ATOM 1021 N N . GLU A 1 130 ? -1.523 1.933 -16.925 1.00 81.38 130 GLU A N 1
ATOM 1022 C CA . GLU A 1 130 ? -1.510 0.667 -16.189 1.00 81.38 130 GLU A CA 1
ATOM 1023 C C . GLU A 1 130 ? -0.131 0.352 -15.577 1.00 81.38 130 GLU A C 1
ATOM 1025 O O . GLU A 1 130 ? -0.015 0.120 -14.372 1.00 81.38 130 GLU A O 1
ATOM 1030 N N . LEU A 1 131 ? 0.942 0.427 -16.373 1.00 81.56 131 LEU A N 1
ATOM 1031 C CA . LEU A 1 131 ? 2.305 0.201 -15.881 1.00 81.56 131 LEU A CA 1
ATOM 1032 C C . LEU A 1 131 ? 2.795 1.316 -14.928 1.00 81.56 131 LEU A C 1
ATOM 1034 O O . LEU A 1 131 ? 3.321 0.975 -13.866 1.00 81.56 131 LEU A O 1
ATOM 1038 N N . PRO A 1 132 ? 2.629 2.621 -15.234 1.00 78.94 132 PRO A N 1
ATOM 1039 C CA . PRO A 1 132 ? 2.903 3.693 -14.273 1.00 78.94 132 PRO A CA 1
ATOM 1040 C C . PRO A 1 132 ? 2.171 3.518 -12.937 1.00 78.94 132 PRO A C 1
ATOM 1042 O O . PRO A 1 132 ? 2.785 3.642 -11.879 1.00 78.94 132 PRO A O 1
ATOM 1045 N N . 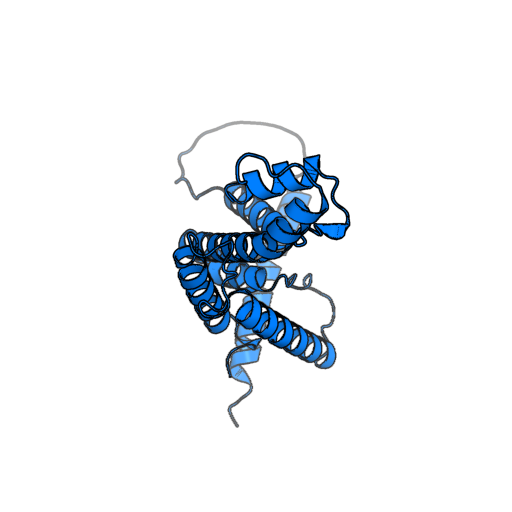ALA A 1 133 ? 0.886 3.164 -12.970 1.00 80.62 133 ALA A N 1
ATOM 1046 C CA . ALA A 1 133 ? 0.076 2.934 -11.782 1.00 80.62 133 ALA A CA 1
ATOM 1047 C C . ALA A 1 133 ? 0.559 1.711 -10.981 1.00 80.62 133 ALA A C 1
ATOM 1049 O O . ALA A 1 133 ? 0.620 1.762 -9.751 1.00 80.62 133 ALA A O 1
ATOM 1050 N N . ALA A 1 134 ? 0.976 0.639 -11.660 1.00 85.25 134 ALA A N 1
ATOM 1051 C CA . ALA A 1 134 ? 1.585 -0.523 -11.019 1.00 85.25 134 ALA A CA 1
ATOM 1052 C C . ALA A 1 134 ? 2.939 -0.191 -10.366 1.00 85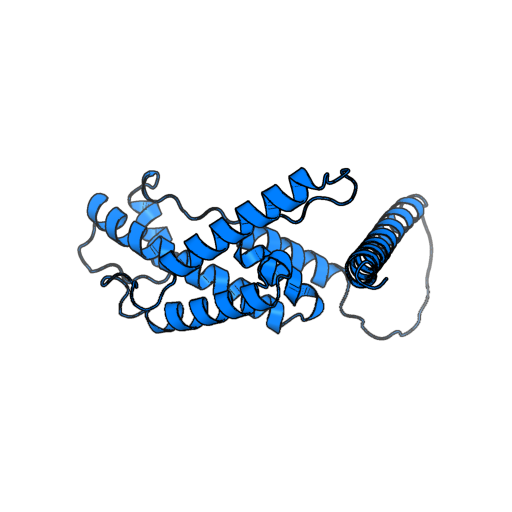.25 134 ALA A C 1
ATOM 1054 O O . ALA A 1 134 ? 3.214 -0.651 -9.262 1.00 85.25 134 ALA A O 1
ATOM 1055 N N . LEU A 1 135 ? 3.780 0.641 -10.987 1.00 82.12 135 LEU A N 1
ATOM 1056 C CA . LEU A 1 135 ? 5.039 1.103 -10.379 1.00 82.12 135 LEU A CA 1
ATOM 1057 C C . LEU A 1 135 ? 4.794 2.020 -9.169 1.00 82.12 135 LEU A C 1
ATOM 1059 O O . LEU A 1 135 ? 5.477 1.904 -8.148 1.00 82.12 135 LEU A O 1
ATOM 1063 N N . ALA A 1 136 ? 3.766 2.865 -9.246 1.00 82.75 136 ALA A N 1
ATOM 1064 C CA . ALA A 1 136 ? 3.298 3.721 -8.159 1.00 82.75 136 ALA A CA 1
ATOM 1065 C C . ALA A 1 136 ? 2.867 2.928 -6.910 1.00 82.75 136 ALA A C 1
ATOM 1067 O O . ALA A 1 136 ? 3.098 3.381 -5.784 1.00 82.75 136 ALA A O 1
ATOM 1068 N N . VAL A 1 137 ? 2.331 1.708 -7.062 1.00 86.31 137 VAL A N 1
ATOM 1069 C CA . VAL A 1 137 ? 2.076 0.797 -5.926 1.00 86.31 137 VAL A CA 1
ATOM 1070 C C . VAL A 1 137 ? 3.348 0.567 -5.108 1.00 86.31 137 VAL A C 1
ATOM 1072 O O . VAL A 1 137 ? 3.271 0.498 -3.888 1.00 86.31 137 VAL A O 1
ATOM 1075 N N . PHE A 1 138 ? 4.528 0.550 -5.720 1.00 84.12 138 PHE A N 1
ATOM 1076 C CA . PHE A 1 138 ? 5.791 0.306 -5.021 1.00 84.12 138 PHE A CA 1
ATOM 1077 C C . PHE A 1 138 ? 6.526 1.584 -4.584 1.00 84.12 138 PHE A C 1
ATOM 1079 O O . PHE A 1 138 ? 7.671 1.499 -4.142 1.00 84.12 138 PHE A O 1
ATOM 1086 N N . LYS A 1 139 ? 5.884 2.762 -4.689 1.00 73.75 139 LYS A N 1
ATOM 1087 C CA . LYS A 1 139 ? 6.455 4.085 -4.349 1.00 73.75 139 LYS A CA 1
ATOM 1088 C C . LYS A 1 139 ? 7.788 4.369 -5.055 1.00 73.75 139 LYS A C 1
ATOM 1090 O O . LYS A 1 139 ? 8.626 5.118 -4.552 1.00 73.75 139 LYS A O 1
ATOM 1095 N N . GLN A 1 140 ? 7.999 3.762 -6.220 1.00 64.19 140 GLN A N 1
ATOM 1096 C CA . GLN A 1 140 ? 9.189 3.984 -7.025 1.00 64.19 140 GLN A CA 1
ATOM 1097 C C . GLN A 1 140 ? 8.927 5.107 -8.021 1.00 64.19 140 GLN A C 1
ATOM 1099 O O . GLN A 1 140 ? 8.000 5.039 -8.825 1.00 64.19 140 GLN A O 1
ATOM 1104 N N . LYS A 1 141 ? 9.756 6.153 -7.956 1.00 53.09 141 LYS A N 1
ATOM 1105 C CA . LYS A 1 141 ? 9.815 7.170 -9.004 1.00 53.09 141 LYS A CA 1
ATOM 1106 C C . LYS A 1 141 ? 10.538 6.545 -10.189 1.00 53.09 141 LYS A C 1
ATOM 1108 O O . LYS A 1 141 ? 11.698 6.169 -10.053 1.00 53.09 141 LYS A O 1
ATOM 1113 N N . SER A 1 142 ? 9.883 6.454 -11.342 1.00 46.66 142 SER A N 1
ATOM 1114 C CA . SER A 1 142 ? 10.589 6.184 -12.593 1.00 46.66 142 SER A CA 1
ATOM 1115 C C . SER A 1 142 ? 11.654 7.265 -12.787 1.00 46.66 142 SER A C 1
ATOM 1117 O O . SER A 1 142 ? 11.317 8.452 -12.788 1.00 46.66 142 SER A O 1
ATOM 1119 N N . HIS A 1 143 ? 12.929 6.882 -12.902 1.00 41.69 143 HIS A N 1
ATOM 1120 C CA . HIS A 1 143 ? 14.012 7.837 -13.133 1.00 41.69 143 HIS A CA 1
ATOM 1121 C C . HIS A 1 143 ? 13.713 8.738 -14.343 1.00 41.69 143 HIS A C 1
ATOM 1123 O O . HIS A 1 143 ? 13.211 8.281 -15.373 1.00 41.69 143 HIS A O 1
ATOM 1129 N N . ALA A 1 144 ? 14.047 10.026 -14.206 1.00 38.19 144 ALA A N 1
ATOM 1130 C CA . ALA A 1 144 ? 14.020 10.985 -15.301 1.00 38.19 144 ALA A CA 1
ATOM 1131 C C . ALA A 1 144 ? 14.907 10.483 -16.451 1.00 38.19 144 ALA A C 1
ATOM 1133 O O . ALA A 1 144 ? 16.062 10.103 -16.248 1.00 38.19 144 ALA A O 1
ATOM 1134 N N . ALA A 1 145 ? 14.353 10.465 -17.661 1.00 33.69 145 ALA A N 1
ATOM 1135 C CA . ALA A 1 145 ? 15.041 9.998 -18.854 1.00 33.69 145 ALA A CA 1
ATOM 1136 C C . ALA A 1 145 ? 16.325 10.812 -19.119 1.00 33.69 145 ALA A C 1
ATOM 1138 O O . ALA A 1 145 ? 16.265 12.034 -19.256 1.00 33.69 145 ALA A O 1
ATOM 1139 N N . GLY A 1 146 ? 17.469 10.136 -19.268 1.00 40.00 146 GLY A N 1
ATOM 1140 C CA . GLY A 1 146 ? 18.729 10.744 -19.726 1.00 40.00 146 GLY A CA 1
ATOM 1141 C C . GLY A 1 146 ? 19.926 10.623 -18.780 1.00 40.00 146 GLY A C 1
ATOM 1142 O O . GLY A 1 146 ? 21.029 10.983 -19.179 1.00 40.00 146 GLY A O 1
ATOM 1143 N N . ALA A 1 147 ? 19.762 10.090 -17.567 1.00 45.25 147 ALA A N 1
ATOM 1144 C CA . ALA A 1 147 ? 20.912 9.646 -16.781 1.00 45.25 147 ALA A CA 1
ATOM 1145 C C . ALA A 1 147 ? 21.409 8.311 -17.352 1.00 45.25 147 ALA A C 1
ATOM 1147 O O . ALA A 1 147 ? 20.600 7.418 -17.598 1.00 45.25 147 ALA A O 1
ATOM 1148 N N . ALA A 1 148 ? 22.717 8.162 -17.568 1.00 47.28 148 ALA A N 1
ATOM 1149 C CA . ALA A 1 148 ? 23.307 6.874 -17.912 1.00 47.28 148 ALA A CA 1
ATOM 1150 C C . ALA A 1 148 ? 23.051 5.897 -16.754 1.00 47.28 148 ALA A C 1
ATOM 1152 O O . ALA A 1 148 ? 23.767 5.900 -15.751 1.00 47.28 148 ALA A O 1
ATOM 1153 N N . VAL A 1 149 ? 21.981 5.106 -16.856 1.00 58.25 149 VAL A N 1
ATOM 1154 C CA . VAL A 1 149 ? 21.661 4.089 -15.859 1.00 58.25 149 VAL A CA 1
ATOM 1155 C C . VAL A 1 149 ? 22.666 2.969 -16.071 1.00 58.25 149 VAL A C 1
ATOM 1157 O O . VAL A 1 149 ? 22.649 2.261 -17.074 1.00 58.25 149 VAL A O 1
ATOM 1160 N N . THR A 1 150 ? 23.627 2.867 -15.162 1.00 68.25 150 THR A N 1
ATOM 1161 C CA . THR A 1 150 ? 24.569 1.754 -15.181 1.00 68.25 150 THR A CA 1
ATOM 1162 C C . THR A 1 150 ? 23.809 0.465 -14.865 1.00 68.25 150 THR A C 1
ATOM 1164 O O . THR A 1 150 ? 22.832 0.484 -14.116 1.00 68.25 150 THR A O 1
ATOM 1167 N N . ALA A 1 151 ? 24.283 -0.680 -15.361 1.00 69.75 151 ALA A N 1
ATOM 1168 C CA . ALA A 1 151 ? 23.703 -1.981 -15.006 1.00 69.75 151 ALA A CA 1
ATOM 1169 C C . ALA A 1 151 ? 23.648 -2.203 -13.475 1.00 69.75 151 ALA A C 1
ATOM 1171 O O . ALA A 1 151 ? 22.763 -2.886 -12.964 1.00 69.75 151 ALA A O 1
ATOM 1172 N N . ALA A 1 152 ? 24.569 -1.583 -12.727 1.00 71.50 152 ALA A N 1
ATOM 1173 C CA . ALA A 1 152 ? 24.560 -1.583 -11.267 1.00 71.50 152 ALA A CA 1
ATOM 1174 C C . ALA A 1 152 ? 23.383 -0.784 -10.671 1.00 71.50 152 ALA A C 1
ATOM 1176 O O . ALA A 1 152 ? 22.801 -1.220 -9.679 1.00 71.50 152 ALA A O 1
ATOM 1177 N N . ALA A 1 153 ? 23.014 0.353 -11.269 1.00 70.62 153 ALA A N 1
ATOM 1178 C CA . ALA A 1 153 ? 21.862 1.148 -10.848 1.00 70.62 153 ALA A CA 1
ATOM 1179 C C . ALA A 1 153 ? 20.534 0.428 -11.145 1.00 70.62 153 ALA A C 1
ATOM 1181 O O . ALA A 1 153 ? 19.673 0.374 -10.268 1.00 70.62 153 ALA A O 1
ATOM 1182 N N . GLU A 1 154 ? 20.404 -0.213 -12.313 1.00 71.88 154 GLU A N 1
ATOM 1183 C CA . GLU A 1 154 ? 19.222 -1.027 -12.650 1.00 71.88 154 GLU A CA 1
ATOM 1184 C C . GLU A 1 154 ? 19.046 -2.212 -11.685 1.00 71.88 154 GLU A C 1
ATOM 1186 O O . GLU A 1 154 ? 17.943 -2.499 -11.214 1.00 71.88 154 GLU A O 1
ATOM 1191 N N . GLU A 1 155 ? 20.139 -2.901 -11.345 1.00 73.69 155 GLU A N 1
ATOM 1192 C CA . GLU A 1 155 ? 20.105 -4.025 -10.406 1.00 73.69 155 GLU A CA 1
ATOM 1193 C C . GLU A 1 155 ? 19.792 -3.562 -8.971 1.00 73.69 155 GLU A C 1
ATOM 1195 O O . GLU A 1 155 ? 19.050 -4.232 -8.245 1.00 73.69 155 GLU A O 1
ATOM 1200 N N . ALA A 1 156 ? 20.297 -2.396 -8.553 1.00 75.31 156 ALA A N 1
ATOM 1201 C CA . ALA A 1 156 ? 19.947 -1.792 -7.269 1.00 75.31 156 ALA A CA 1
ATOM 1202 C C . ALA A 1 156 ? 18.455 -1.420 -7.199 1.00 75.31 156 ALA A C 1
ATOM 1204 O O . ALA A 1 156 ? 17.799 -1.711 -6.195 1.00 75.31 156 ALA A O 1
ATOM 1205 N N . GLU A 1 157 ? 17.900 -0.855 -8.272 1.00 75.12 157 GLU A N 1
ATOM 1206 C CA . GLU A 1 157 ? 16.475 -0.535 -8.392 1.00 75.12 157 GLU A CA 1
ATOM 1207 C C . GLU A 1 157 ? 15.620 -1.803 -8.320 1.00 75.12 157 GLU A C 1
ATOM 1209 O O . GLU A 1 157 ? 14.704 -1.896 -7.501 1.00 75.12 157 GLU A O 1
ATOM 1214 N N . LYS A 1 158 ? 15.986 -2.844 -9.074 1.00 78.62 158 LYS A N 1
ATOM 1215 C CA . LYS A 1 158 ? 15.316 -4.150 -9.025 1.00 78.62 158 LYS A CA 1
ATOM 1216 C C . LYS A 1 158 ? 15.309 -4.742 -7.615 1.00 78.62 158 LYS A C 1
ATOM 1218 O O . LYS A 1 158 ? 14.2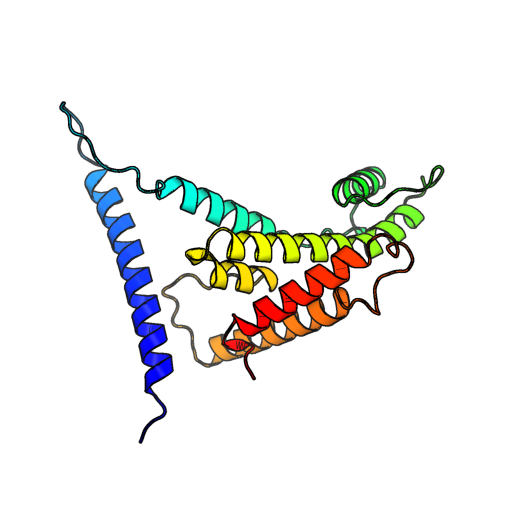91 -5.279 -7.172 1.00 78.62 158 LYS A O 1
ATOM 1223 N N . ARG A 1 159 ? 16.422 -4.648 -6.881 1.00 81.12 159 ARG A N 1
ATOM 1224 C CA . ARG A 1 159 ? 16.499 -5.099 -5.480 1.00 81.12 159 ARG A CA 1
ATOM 1225 C C . ARG A 1 159 ? 15.613 -4.262 -4.561 1.00 81.12 159 ARG A C 1
ATOM 1227 O O . ARG A 1 159 ? 14.904 -4.837 -3.732 1.00 81.12 159 ARG A O 1
ATOM 1234 N N . ALA A 1 160 ? 15.619 -2.938 -4.712 1.00 81.94 160 ALA A N 1
ATOM 1235 C CA . ALA A 1 160 ? 14.762 -2.038 -3.943 1.00 81.94 160 ALA A CA 1
ATOM 1236 C C . ALA A 1 160 ? 13.275 -2.336 -4.189 1.00 81.94 160 ALA A C 1
ATOM 1238 O O . ALA A 1 160 ? 12.496 -2.432 -3.242 1.00 81.94 160 ALA A O 1
ATOM 1239 N N . LEU A 1 161 ? 12.906 -2.590 -5.441 1.00 82.31 161 LEU A N 1
ATOM 1240 C CA . LEU A 1 161 ? 11.553 -2.930 -5.855 1.00 82.31 161 LEU A CA 1
ATOM 1241 C C . LEU A 1 161 ? 11.095 -4.279 -5.286 1.00 82.31 161 LEU A C 1
ATOM 1243 O O . LEU A 1 161 ? 10.004 -4.377 -4.727 1.00 82.31 161 LEU A O 1
ATOM 1247 N N . LYS A 1 162 ? 11.951 -5.309 -5.332 1.00 84.75 162 LYS A N 1
ATOM 1248 C CA . LYS A 1 162 ? 11.683 -6.603 -4.677 1.00 84.75 162 LYS A CA 1
ATOM 1249 C C . LYS A 1 162 ? 11.491 -6.448 -3.168 1.00 84.75 162 LYS A C 1
ATOM 1251 O O . LYS A 1 162 ? 10.593 -7.066 -2.595 1.00 84.75 162 LYS A O 1
ATOM 1256 N N . LYS A 1 163 ? 12.309 -5.612 -2.522 1.00 87.75 163 LYS A N 1
ATOM 1257 C CA . LYS A 1 163 ? 12.185 -5.310 -1.091 1.00 87.75 163 LYS A CA 1
ATOM 1258 C C . LYS A 1 163 ? 10.855 -4.616 -0.781 1.00 87.75 163 LYS A C 1
ATOM 1260 O O . LYS A 1 163 ? 10.158 -5.062 0.126 1.00 87.75 163 LYS A O 1
ATOM 1265 N N . ALA A 1 164 ? 10.487 -3.589 -1.548 1.00 86.56 164 ALA A N 1
ATOM 1266 C CA . ALA A 1 164 ? 9.223 -2.870 -1.393 1.00 86.56 164 ALA A CA 1
ATOM 1267 C C . ALA A 1 164 ? 8.013 -3.795 -1.602 1.00 86.56 164 ALA A C 1
ATOM 1269 O O . ALA A 1 164 ? 7.090 -3.802 -0.790 1.00 86.56 164 ALA A O 1
ATOM 1270 N N . CYS A 1 165 ? 8.053 -4.641 -2.635 1.00 89.25 165 CYS A N 1
ATOM 1271 C CA . CYS A 1 165 ? 7.022 -5.643 -2.899 1.00 89.25 165 CYS A CA 1
ATOM 1272 C C . CYS A 1 165 ? 6.841 -6.591 -1.704 1.00 89.25 165 CYS A C 1
ATOM 1274 O O . CYS A 1 165 ? 5.727 -6.739 -1.204 1.00 89.25 165 CYS A O 1
ATOM 1276 N N . ARG A 1 166 ? 7.934 -7.154 -1.172 1.00 90.88 166 ARG A N 1
ATOM 1277 C CA . ARG A 1 166 ? 7.881 -8.036 0.005 1.00 90.88 166 ARG A CA 1
ATOM 1278 C C . ARG A 1 166 ? 7.329 -7.326 1.244 1.00 90.88 166 ARG A C 1
ATOM 1280 O O . ARG A 1 166 ? 6.568 -7.923 1.999 1.00 90.88 166 ARG A O 1
ATOM 1287 N N . GLN A 1 167 ? 7.705 -6.068 1.468 1.00 90.31 167 GLN A N 1
ATOM 1288 C CA . GLN A 1 167 ? 7.192 -5.277 2.591 1.00 90.31 167 GLN A CA 1
ATOM 1289 C C . GLN A 1 167 ? 5.682 -5.047 2.476 1.00 90.31 167 GLN A C 1
ATOM 1291 O O . GLN A 1 167 ? 4.965 -5.264 3.449 1.00 90.31 167 GLN A O 1
ATOM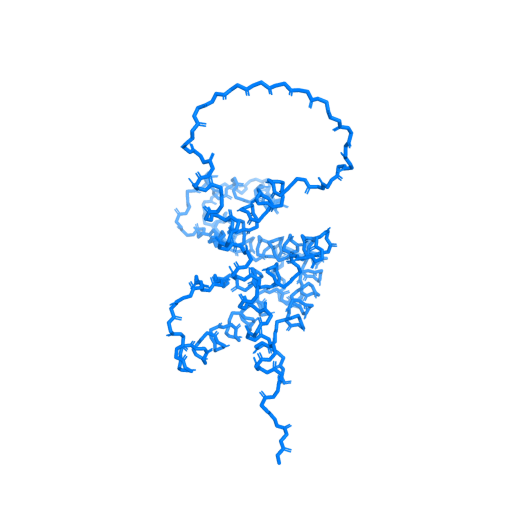 1296 N N . LEU A 1 168 ? 5.194 -4.684 1.287 1.00 90.38 168 LEU A N 1
ATOM 1297 C CA . LEU A 1 168 ? 3.763 -4.504 1.040 1.00 90.38 168 LEU A CA 1
ATOM 1298 C C . LEU A 1 168 ? 2.987 -5.814 1.172 1.00 90.38 168 LEU A C 1
ATOM 1300 O O . LEU A 1 168 ? 1.923 -5.819 1.779 1.00 90.38 168 LEU A O 1
ATOM 1304 N N . GLN A 1 169 ? 3.528 -6.930 0.679 1.00 92.50 169 GLN A N 1
ATOM 1305 C CA . GLN A 1 169 ? 2.900 -8.243 0.844 1.00 92.50 169 GLN A CA 1
ATOM 1306 C C . GLN A 1 169 ? 2.731 -8.606 2.318 1.00 92.50 169 GLN A C 1
ATOM 1308 O O . GLN A 1 169 ? 1.697 -9.141 2.691 1.00 92.50 169 GLN A O 1
ATOM 1313 N N . LEU A 1 170 ? 3.723 -8.306 3.162 1.00 91.25 170 LEU A N 1
ATOM 1314 C CA . LEU A 1 170 ? 3.636 -8.560 4.600 1.00 91.25 170 LEU A CA 1
ATOM 1315 C C . LEU A 1 170 ? 2.650 -7.624 5.305 1.00 91.25 170 LEU A C 1
ATOM 1317 O O . LEU A 1 170 ? 1.954 -8.075 6.210 1.00 91.25 170 LEU A O 1
ATOM 1321 N N . ALA A 1 171 ? 2.606 -6.351 4.907 1.00 88.12 171 ALA A N 1
ATOM 1322 C CA . ALA A 1 171 ? 1.748 -5.337 5.519 1.00 88.12 171 ALA A CA 1
ATOM 1323 C C . ALA A 1 171 ? 0.272 -5.467 5.114 1.00 88.12 171 ALA A C 1
ATOM 1325 O O . ALA A 1 171 ? -0.605 -5.115 5.894 1.00 88.12 171 ALA A O 1
ATOM 1326 N N . LEU A 1 172 ? 0.001 -5.951 3.900 1.00 90.50 172 LEU A N 1
ATOM 1327 C CA . LEU A 1 172 ? -1.346 -6.057 3.336 1.00 90.50 172 LEU A CA 1
ATOM 1328 C C . LEU A 1 172 ? -1.869 -7.497 3.293 1.00 90.50 172 LEU A C 1
ATOM 1330 O O . LEU A 1 172 ? -2.929 -7.737 2.718 1.00 90.50 172 LEU A O 1
ATOM 1334 N N . HIS A 1 173 ? -1.137 -8.463 3.858 1.00 90.88 173 HIS A N 1
ATOM 1335 C CA . HIS A 1 173 ? -1.579 -9.854 3.865 1.00 90.88 173 HIS A CA 1
ATOM 1336 C C . HIS A 1 173 ? -2.910 -9.976 4.621 1.00 90.88 173 HIS A C 1
ATOM 1338 O O . HIS A 1 173 ? -2.970 -9.542 5.774 1.00 90.88 173 HIS A O 1
ATOM 1344 N N . PRO A 1 174 ? -3.947 -10.606 4.041 1.00 87.31 174 PRO A N 1
ATOM 1345 C CA . PRO A 1 174 ? -5.251 -10.707 4.690 1.00 87.31 174 PRO A CA 1
ATOM 1346 C C . PRO A 1 174 ? -5.184 -11.422 6.050 1.00 87.31 174 PRO A C 1
ATOM 1348 O O . PRO A 1 174 ? -5.833 -10.991 6.992 1.00 87.31 174 PRO A O 1
ATOM 1351 N N . ASP A 1 175 ? -4.333 -12.439 6.206 1.00 87.38 175 ASP A N 1
ATOM 1352 C CA . ASP A 1 175 ? -4.185 -13.150 7.493 1.00 87.38 175 ASP A CA 1
ATOM 1353 C C . ASP A 1 175 ? -3.495 -12.327 8.594 1.00 87.38 175 ASP A C 1
ATOM 1355 O O . ASP A 1 175 ? -3.432 -12.754 9.744 1.00 87.38 175 ASP A O 1
ATOM 1359 N N . LYS A 1 176 ? -2.919 -11.171 8.250 1.00 83.62 176 LYS A N 1
ATOM 1360 C CA . LYS A 1 176 ? -2.203 -10.296 9.189 1.00 83.62 176 LYS A CA 1
ATOM 1361 C C . LYS A 1 176 ? -2.950 -8.997 9.466 1.00 83.62 176 LYS A C 1
ATOM 1363 O O . LYS A 1 176 ? -2.370 -8.089 10.061 1.00 83.62 176 LYS A O 1
ATOM 1368 N N . THR A 1 177 ? -4.210 -8.896 9.043 1.00 82.56 177 THR A N 1
ATOM 1369 C CA . THR A 1 177 ? -5.034 -7.718 9.300 1.00 82.56 177 THR A CA 1
ATOM 1370 C C . THR A 1 177 ? -5.163 -7.495 10.815 1.00 82.56 177 THR A C 1
ATOM 1372 O O . THR A 1 177 ? -5.545 -8.419 11.537 1.00 82.56 177 THR A O 1
ATOM 1375 N N . PRO A 1 178 ? -4.842 -6.291 11.328 1.00 81.88 178 PRO A N 1
ATOM 1376 C CA . PRO A 1 178 ? -4.969 -5.988 12.748 1.00 81.88 178 PRO A CA 1
ATOM 1377 C C . PRO A 1 178 ? -6.398 -6.227 13.233 1.00 81.88 178 PRO A C 1
ATOM 1379 O O . PRO A 1 178 ? -7.352 -5.849 12.555 1.00 81.88 178 PRO A O 1
ATOM 1382 N N . GLN A 1 179 ? -6.561 -6.794 14.430 1.00 84.56 179 GLN A N 1
ATOM 1383 C CA . GLN A 1 179 ? -7.884 -7.087 14.995 1.00 84.56 179 GLN A CA 1
ATOM 1384 C C . GLN A 1 179 ? -8.754 -5.823 15.115 1.00 84.56 179 GLN A C 1
ATOM 1386 O O . GLN A 1 179 ? -9.961 -5.867 14.886 1.00 84.56 179 GLN A O 1
ATOM 1391 N N . GLN A 1 180 ? -8.125 -4.677 15.387 1.00 82.06 180 GLN A N 1
ATOM 1392 C CA . GLN A 1 180 ? -8.750 -3.352 15.423 1.00 82.06 180 GLN A CA 1
ATOM 1393 C C . GLN A 1 180 ? -9.375 -2.942 14.077 1.00 82.06 180 GLN A C 1
ATOM 1395 O O . GLN A 1 180 ? -10.206 -2.040 14.033 1.00 82.06 180 GLN A O 1
ATOM 1400 N N . LEU A 1 181 ? -8.976 -3.596 12.984 1.00 83.88 181 LEU A N 1
ATOM 1401 C CA . LEU A 1 181 ? -9.433 -3.365 11.617 1.00 83.88 181 LEU A CA 1
ATOM 1402 C C . LEU A 1 181 ? -10.172 -4.578 11.033 1.00 83.88 181 LEU A C 1
ATOM 1404 O O . LEU A 1 181 ? -10.334 -4.653 9.818 1.00 83.88 181 LEU A O 1
ATOM 1408 N N . ALA A 1 182 ? -10.649 -5.517 11.859 1.00 81.44 182 ALA A N 1
ATOM 1409 C CA . ALA A 1 182 ? -11.334 -6.724 11.381 1.00 81.44 182 ALA A CA 1
ATOM 1410 C C . ALA A 1 182 ? -12.541 -6.410 10.470 1.00 81.44 182 ALA A C 1
ATOM 1412 O O . ALA A 1 182 ? -12.771 -7.099 9.478 1.00 81.44 182 ALA A O 1
ATOM 1413 N N . GLY A 1 183 ? -13.263 -5.313 10.734 1.00 84.62 183 GLY A N 1
ATOM 1414 C CA . GLY A 1 183 ? -14.352 -4.831 9.870 1.00 84.62 183 GLY A CA 1
ATOM 1415 C C . GLY A 1 183 ? -13.910 -4.375 8.470 1.00 84.62 183 GLY A C 1
ATOM 1416 O O . GLY A 1 183 ? -14.748 -4.183 7.598 1.00 84.62 183 GLY A O 1
ATOM 1417 N N . GLN A 1 184 ? -12.604 -4.226 8.238 1.00 87.56 184 GLN A N 1
ATOM 1418 C CA . GLN A 1 184 ? -12.002 -3.784 6.978 1.00 87.56 184 GLN A CA 1
ATOM 1419 C C . GLN A 1 184 ? -11.317 -4.927 6.213 1.00 87.56 184 GLN A C 1
ATOM 1421 O O . GLN A 1 184 ? -10.625 -4.673 5.228 1.00 87.56 184 GLN A O 1
ATOM 1426 N N . GLN A 1 185 ? -11.511 -6.190 6.617 1.00 89.12 185 GLN A N 1
ATOM 1427 C CA . GLN A 1 185 ? -10.872 -7.360 5.996 1.00 89.12 185 GLN A CA 1
ATOM 1428 C C . GLN A 1 185 ? -11.026 -7.394 4.465 1.00 89.12 185 GLN A C 1
ATOM 1430 O O . GLN A 1 185 ? -10.080 -7.725 3.749 1.00 89.12 185 GLN A O 1
ATOM 1435 N N . ALA A 1 186 ? -12.200 -7.012 3.951 1.00 91.50 186 ALA A N 1
ATOM 1436 C CA . ALA A 1 186 ? -12.469 -6.959 2.514 1.00 91.50 186 ALA A CA 1
ATOM 1437 C C . ALA A 1 186 ? -11.504 -6.016 1.772 1.00 91.50 186 ALA A C 1
ATOM 1439 O O . ALA A 1 186 ? -10.987 -6.375 0.715 1.00 91.50 186 ALA A O 1
ATOM 1440 N N . VAL A 1 187 ? -11.183 -4.861 2.365 1.00 90.75 187 VAL A N 1
ATOM 1441 C CA . VAL A 1 187 ? -10.243 -3.883 1.798 1.00 90.75 187 VAL A CA 1
ATOM 1442 C C . VAL A 1 187 ? -8.847 -4.487 1.667 1.00 90.75 187 VAL A C 1
ATOM 1444 O O . VAL A 1 187 ? -8.199 -4.317 0.637 1.00 90.75 187 VAL A O 1
ATOM 1447 N N . PHE A 1 188 ? -8.389 -5.234 2.675 1.00 92.88 188 PHE A N 1
ATOM 1448 C CA . PHE A 1 188 ? -7.088 -5.907 2.638 1.00 92.88 188 PHE A CA 1
ATOM 1449 C C . PHE A 1 188 ? -7.042 -7.006 1.574 1.00 92.88 188 PHE A C 1
ATOM 1451 O O . PHE A 1 188 ? -6.074 -7.084 0.820 1.00 92.88 188 PHE A O 1
ATOM 1458 N N . VAL A 1 189 ? -8.102 -7.810 1.451 1.00 94.00 189 VAL A N 1
ATOM 1459 C CA . VAL A 1 189 ? -8.199 -8.851 0.414 1.00 94.00 189 VAL A CA 1
ATOM 1460 C C . VAL A 1 189 ? -8.140 -8.239 -0.987 1.00 94.00 189 VAL A C 1
ATOM 1462 O O . VAL A 1 189 ? -7.392 -8.721 -1.841 1.00 94.00 189 VAL A O 1
ATOM 1465 N N . GLU A 1 190 ? -8.900 -7.174 -1.241 1.00 94.88 190 GLU A N 1
ATOM 1466 C CA . GLU A 1 190 ? -8.879 -6.488 -2.535 1.00 94.88 190 GLU A CA 1
ATOM 1467 C C . GLU A 1 190 ? -7.525 -5.819 -2.803 1.00 94.88 190 GLU A C 1
ATOM 1469 O O . GLU A 1 190 ? -6.979 -5.951 -3.901 1.00 94.88 190 GLU A O 1
ATOM 1474 N N . ALA A 1 191 ? -6.945 -5.147 -1.804 1.00 93.75 191 ALA A N 1
ATOM 1475 C CA . ALA A 1 191 ? -5.647 -4.492 -1.936 1.00 93.75 191 ALA A CA 1
ATOM 1476 C C . ALA A 1 191 ? -4.528 -5.503 -2.210 1.00 93.75 191 ALA A C 1
ATOM 1478 O O . ALA A 1 191 ? -3.641 -5.242 -3.023 1.00 93.75 191 ALA A O 1
ATOM 1479 N N . PHE A 1 192 ? -4.586 -6.683 -1.589 1.00 94.88 192 PHE A N 1
ATOM 1480 C CA . PHE A 1 192 ? -3.626 -7.752 -1.829 1.00 94.88 192 PHE A CA 1
ATOM 1481 C C . PHE A 1 192 ? -3.737 -8.313 -3.254 1.00 94.88 192 PHE A C 1
ATOM 1483 O O . PHE A 1 192 ? -2.717 -8.505 -3.918 1.00 94.88 192 PHE A O 1
ATOM 1490 N N . LYS A 1 193 ? -4.957 -8.491 -3.781 1.00 95.56 193 LYS A N 1
ATOM 1491 C CA . LYS A 1 193 ? -5.170 -8.863 -5.194 1.00 95.56 193 LYS A CA 1
ATOM 1492 C C . LYS A 1 193 ? -4.621 -7.798 -6.148 1.00 95.56 193 LYS A C 1
ATOM 1494 O O . LYS A 1 193 ? -3.928 -8.128 -7.109 1.00 95.56 193 LYS A O 1
ATOM 1499 N N . ALA A 1 194 ? -4.881 -6.523 -5.863 1.00 93.81 194 ALA A N 1
ATOM 1500 C CA . ALA A 1 194 ? -4.340 -5.400 -6.626 1.00 93.81 194 ALA A CA 1
ATOM 1501 C C . ALA A 1 194 ? -2.800 -5.371 -6.606 1.00 93.81 194 ALA A C 1
ATOM 1503 O O . ALA A 1 194 ? -2.172 -5.155 -7.642 1.00 93.81 194 ALA A O 1
ATOM 1504 N N . LEU A 1 195 ? -2.182 -5.661 -5.457 1.00 94.38 195 LEU A N 1
ATOM 1505 C CA . LEU A 1 195 ? -0.731 -5.786 -5.316 1.00 94.38 195 LEU A CA 1
ATOM 1506 C C . LEU A 1 195 ? -0.166 -6.942 -6.156 1.00 94.38 195 LEU A C 1
ATOM 1508 O O . LEU A 1 195 ? 0.841 -6.761 -6.841 1.00 94.38 195 LEU A O 1
ATOM 1512 N N . GLN A 1 196 ? -0.808 -8.114 -6.130 1.00 93.81 196 GLN A N 1
ATOM 1513 C CA . GLN A 1 196 ? -0.409 -9.264 -6.951 1.00 93.81 196 GLN A CA 1
ATOM 1514 C C . GLN A 1 196 ? -0.493 -8.941 -8.445 1.00 93.81 196 GLN A C 1
ATOM 1516 O O . GLN A 1 196 ? 0.420 -9.266 -9.203 1.00 93.81 196 GLN A O 1
ATOM 1521 N N . HIS A 1 197 ? -1.552 -8.251 -8.866 1.00 92.69 197 HIS A N 1
ATOM 1522 C CA . HIS A 1 197 ? -1.695 -7.805 -10.246 1.00 92.69 197 HIS A CA 1
ATOM 1523 C C . HIS A 1 197 ? -0.601 -6.795 -10.638 1.00 92.69 197 HIS A C 1
ATOM 1525 O O . HIS A 1 197 ? 0.068 -6.975 -11.654 1.00 92.69 197 HIS A O 1
ATOM 1531 N N . ALA A 1 198 ? -0.318 -5.799 -9.791 1.00 88.88 198 ALA A N 1
ATOM 1532 C CA . ALA A 1 198 ? 0.781 -4.858 -10.017 1.00 88.88 198 ALA A CA 1
ATOM 1533 C C . ALA A 1 198 ? 2.143 -5.572 -10.133 1.00 88.88 198 ALA A C 1
ATOM 1535 O O . ALA A 1 198 ? 2.954 -5.233 -10.995 1.00 88.88 198 ALA A O 1
ATOM 1536 N N . GLN A 1 199 ? 2.383 -6.611 -9.326 1.00 90.38 199 GLN A N 1
ATOM 1537 C CA . GLN A 1 199 ? 3.588 -7.439 -9.420 1.00 90.38 199 GLN A CA 1
ATOM 1538 C C . GLN A 1 199 ? 3.697 -8.155 -10.778 1.00 90.38 199 GLN A C 1
ATOM 1540 O O . GLN A 1 199 ? 4.788 -8.235 -11.340 1.00 90.38 199 GLN A O 1
ATOM 1545 N N . GLN A 1 200 ? 2.582 -8.649 -11.323 1.00 90.25 200 GLN A N 1
ATOM 1546 C CA . GLN A 1 200 ? 2.541 -9.289 -12.643 1.00 90.25 200 GLN A CA 1
ATOM 1547 C C . GLN A 1 200 ? 2.748 -8.300 -13.792 1.00 90.25 200 GLN A C 1
ATOM 1549 O O . GLN A 1 200 ? 3.220 -8.695 -14.854 1.00 90.25 200 GLN A O 1
ATOM 1554 N N . LEU A 1 201 ? 2.41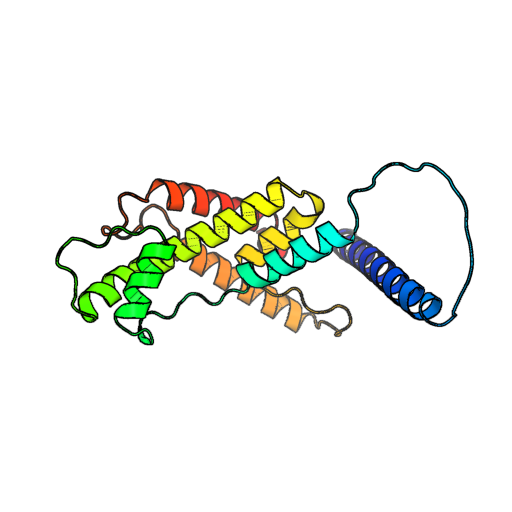1 -7.026 -13.614 1.00 85.88 201 LEU A N 1
ATOM 1555 C CA . LEU A 1 201 ? 2.604 -6.006 -14.645 1.00 85.88 201 LEU A CA 1
ATOM 1556 C C . LEU A 1 201 ? 4.053 -5.520 -14.716 1.00 85.88 201 LEU A C 1
ATOM 1558 O O . LEU A 1 201 ? 4.544 -5.195 -15.796 1.00 85.88 201 LEU A O 1
ATOM 1562 N N . VAL A 1 202 ? 4.764 -5.514 -13.587 1.00 82.31 202 VAL A N 1
ATOM 1563 C CA . VAL A 1 202 ? 6.114 -4.956 -13.472 1.00 82.31 202 VAL A CA 1
ATOM 1564 C C . VAL A 1 202 ? 7.183 -5.992 -13.862 1.00 82.31 202 VAL A C 1
ATOM 1566 O O . VAL A 1 202 ? 7.441 -6.931 -13.105 1.00 82.31 202 VAL A O 1
ATOM 1569 N N . PRO A 1 203 ? 7.889 -5.833 -15.004 1.00 76.94 203 PRO A N 1
ATOM 1570 C CA . PRO A 1 203 ? 8.801 -6.862 -15.519 1.00 76.94 203 PRO A CA 1
ATOM 1571 C C . PRO A 1 203 ? 9.962 -7.204 -14.579 1.00 76.94 203 PRO A C 1
ATOM 1573 O O . PRO A 1 203 ? 10.387 -8.351 -14.516 1.00 76.94 203 PRO A O 1
ATOM 1576 N N . ALA A 1 204 ? 10.453 -6.231 -13.809 1.00 74.00 204 ALA A N 1
ATOM 1577 C CA . ALA A 1 204 ? 11.538 -6.427 -12.846 1.00 74.00 204 ALA A CA 1
ATOM 1578 C C . ALA A 1 204 ? 11.159 -7.345 -11.661 1.00 74.00 204 ALA A C 1
ATOM 1580 O O . ALA A 1 204 ? 12.047 -7.858 -10.969 1.00 74.00 204 ALA A O 1
ATOM 1581 N N . LEU A 1 205 ? 9.856 -7.555 -11.443 1.00 72.38 205 LEU A N 1
ATOM 1582 C CA . LEU A 1 205 ? 9.289 -8.419 -10.408 1.00 72.38 205 LEU A CA 1
ATOM 1583 C C . LEU A 1 205 ? 8.787 -9.766 -10.943 1.00 72.38 205 LEU A C 1
ATOM 1585 O O . LEU A 1 205 ? 8.470 -10.641 -10.134 1.00 72.38 205 LEU A O 1
ATOM 1589 N N . LYS A 1 206 ? 8.748 -9.952 -12.269 1.00 70.81 206 LYS A N 1
ATOM 1590 C CA . LYS A 1 206 ? 8.515 -11.265 -12.876 1.00 70.81 206 LYS A CA 1
ATOM 1591 C C . LYS A 1 206 ? 9.720 -12.157 -12.565 1.00 70.81 206 LYS A C 1
ATOM 1593 O O . LYS A 1 206 ? 10.863 -11.763 -12.804 1.00 70.81 206 LYS A O 1
ATOM 1598 N N . THR A 1 207 ? 9.450 -13.304 -11.950 1.00 54.44 207 THR A N 1
ATOM 1599 C CA . THR A 1 207 ? 10.428 -14.372 -11.690 1.00 54.44 207 THR A CA 1
ATOM 1600 C C . THR A 1 207 ? 10.907 -15.008 -12.977 1.00 54.44 207 THR A C 1
ATOM 1602 O O . THR A 1 207 ? 10.037 -15.277 -13.834 1.00 54.44 207 THR A O 1
#

pLDDT: mean 70.68, std 19.8, range [32.03, 95.56]

Radius of gyration: 22.12 Å; chains: 1; bounding box: 41×55×64 Å

Organism: Tetradesmus obliquus (NCBI:txid3088)

Sequence (207 aa):
MGKRTAAAQFAVIKELVNQHLRRIVQRDFENGTSSGASSSSNSQQQQPSVWQQQQQQRQLDTEAAAVPPDPEKMSAHALKEFLKQVKVDIPRGLTQREQLLELAKAAVQLWEAHRVLRCARIGQQHPSLELPAALAVFKQKSHAAGAAVTAAAEEAEKRALKKACRQLQLALHPDKTPQQLAGQQAVFVEAFKALQHAQQLVPALKT

Secondary structure (DSSP, 8-state):
--SSHHHHHHHHHHHHHHHHHHHHHHHHHHTTS-------------PPPHHHHHHHHHHHHHHHSPPPP-GGG--HHHHHHHHHHTT----TT---HHHHHHHHHHHHHHHHHHHHHHHHHHHHH-GGGHHHHHHHHTTPPPPPTTS---HHHHHHHHHHHHHHHHHHHHHS-GGG--GGGGGGHHHHHHHHHHHHHHHHH-GGG--

Foldseek 3Di:
DDDPPPVVVVVVVVVVVVVVVVVVVVVCVVVVPDDDDDDDDDDDDDDPDPVVVVVVVVVLLCLLLPDQDDLVPDDLVRLVVQCVVLPQDDPPPPRDSVSSSVLSVLSSLSSLLVSLVVLLVVCVVPVVCVLVSLVSNLSDDDDDPDPPCDPVNVVVVLVSSLVSLVVNCQSLPLVPRDPSCPVVSVSSVSSNVSSVVSLVSHPSNDD

InterPro domains:
  IPR036869 Chaperone J-domain superfamily [G3DSA:1.10.287.110] (147-202)
  IPR036869 Chaperone J-domain superfamily [SSF46565] (155-200)